Protein AF-0000000086109669 (afdb_homodimer)

Organism: NCBI:txid247094

Radius of gyration: 22.68 Å; Cα contacts (8 Å, |Δi|>4): 292; chains: 2; bounding box: 37×59×64 Å

Solvent-accessible surface area (backbone atoms only — not comparable to full-atom values): 15967 Å² total; per-residue (Å²): 130,57,56,62,60,30,28,51,76,70,69,55,61,56,54,53,66,75,80,36,66,60,51,45,51,46,35,52,47,33,56,70,72,53,29,57,41,52,57,43,41,52,53,48,25,15,51,42,22,72,52,27,75,89,48,81,53,76,71,49,50,65,42,43,64,52,50,53,46,51,54,55,51,41,51,74,42,35,49,70,68,57,42,48,52,52,52,52,44,51,53,52,48,51,51,52,50,73,72,37,67,76,71,45,74,86,33,80,60,49,62,60,32,48,52,50,38,50,51,51,51,52,52,49,52,51,52,53,50,55,55,52,54,67,60,47,66,73,29,68,60,61,68,74,107,132,57,55,63,58,32,27,51,76,70,69,55,60,57,55,51,66,75,80,37,66,60,50,45,52,48,37,53,47,35,56,71,73,55,29,57,41,53,56,43,42,51,53,46,26,15,53,42,22,71,51,27,74,87,49,80,54,77,73,48,52,64,44,42,66,52,50,51,46,51,53,54,52,40,52,75,42,35,48,70,68,56,44,48,51,52,50,52,42,52,53,52,47,52,52,50,51,73,72,37,69,76,70,46,73,86,34,81,61,50,61,59,30,48,52,52,38,50,52,52,49,52,53,50,52,52,52,54,51,56,55,53,54,68,60,48,64,73,31,66,60,61,69,73,109

Structure (mmCIF, N/CA/C/O backbone):
data_AF-0000000086109669-model_v1
#
loop_
_entity.id
_entity.type
_entity.pdbx_description
1 polymer 'Core-binding (CB) domain-containing protein'
#
loop_
_atom_site.group_PDB
_atom_site.id
_atom_site.type_symbol
_atom_site.label_atom_id
_atom_site.label_alt_id
_atom_site.label_comp_id
_atom_site.label_asym_id
_atom_site.label_entity_id
_atom_site.label_seq_id
_atom_site.pdbx_PDB_ins_code
_atom_site.Cartn_x
_atom_site.Cartn_y
_atom_site.Cartn_z
_atom_site.occupancy
_atom_site.B_iso_or_equiv
_atom_site.auth_seq_id
_atom_site.auth_comp_id
_atom_site.auth_asym_id
_atom_site.auth_atom_id
_atom_site.pdbx_PDB_model_num
ATOM 1 N N . VAL A 1 1 ? 15.633 -13.688 11.141 1 51.19 1 VAL A N 1
ATOM 2 C CA . VAL A 1 1 ? 16.141 -13.727 9.773 1 51.19 1 VAL A CA 1
ATOM 3 C C . VAL A 1 1 ? 15.203 -12.945 8.859 1 51.19 1 VAL A C 1
ATOM 5 O O . VAL A 1 1 ? 13.984 -12.969 9.031 1 51.19 1 VAL A O 1
ATOM 8 N N . SER A 1 2 ? 15.703 -12 8.062 1 76.75 2 SER A N 1
ATOM 9 C CA . SER A 1 2 ? 14.891 -11.18 7.172 1 76.75 2 SER A CA 1
ATOM 10 C C . SER A 1 2 ? 14.203 -12.023 6.109 1 76.75 2 SER A C 1
ATOM 12 O O . SER A 1 2 ? 14.688 -13.094 5.746 1 76.75 2 SER A O 1
ATOM 14 N N . ALA A 1 3 ? 12.984 -11.781 5.875 1 78.56 3 ALA A N 1
ATOM 15 C CA . ALA A 1 3 ? 12.227 -12.445 4.816 1 78.56 3 ALA A CA 1
ATOM 16 C C . ALA A 1 3 ? 13.078 -12.617 3.562 1 78.56 3 ALA A C 1
ATOM 18 O O . ALA A 1 3 ? 13.07 -13.68 2.934 1 78.56 3 ALA A O 1
ATOM 19 N N . ARG A 1 4 ? 13.961 -11.695 3.291 1 83.12 4 ARG A N 1
ATOM 20 C CA . ARG A 1 4 ? 14.805 -11.711 2.105 1 83.12 4 ARG A CA 1
ATOM 21 C C . ARG A 1 4 ? 15.844 -12.836 2.189 1 83.12 4 ARG A C 1
ATOM 23 O O . ARG A 1 4 ? 16.031 -13.586 1.229 1 83.12 4 ARG A O 1
ATOM 30 N N . ARG A 1 5 ? 16.453 -12.906 3.268 1 83.12 5 ARG A N 1
ATOM 31 C CA . ARG A 1 5 ? 17.469 -13.938 3.447 1 83.12 5 ARG A CA 1
ATOM 32 C C . ARG A 1 5 ? 16.859 -15.328 3.312 1 83.12 5 ARG A C 1
ATOM 34 O O . ARG A 1 5 ? 17.453 -16.219 2.684 1 83.12 5 ARG A O 1
ATOM 41 N N . GLY A 1 6 ? 15.711 -15.562 3.934 1 85.94 6 GLY A N 1
ATOM 42 C CA . GLY A 1 6 ? 15.008 -16.828 3.818 1 85.94 6 GLY A CA 1
ATOM 43 C C . GLY A 1 6 ? 14.625 -17.172 2.391 1 85.94 6 GLY A C 1
ATOM 44 O O . GLY A 1 6 ? 14.766 -18.312 1.96 1 85.94 6 GLY A O 1
ATOM 45 N N . MET A 1 7 ? 14.281 -16.156 1.646 1 91.81 7 MET A N 1
ATOM 46 C CA . MET A 1 7 ? 13.859 -16.375 0.267 1 91.81 7 MET A CA 1
ATOM 47 C C . MET A 1 7 ? 15.055 -16.703 -0.624 1 91.81 7 MET A C 1
ATOM 49 O O . MET A 1 7 ? 14.969 -17.578 -1.495 1 91.81 7 MET A O 1
ATOM 53 N N . ILE A 1 8 ? 16.125 -16.062 -0.405 1 90.88 8 ILE A N 1
ATOM 54 C CA . ILE A 1 8 ? 17.328 -16.328 -1.181 1 90.88 8 ILE A CA 1
ATOM 55 C C . ILE A 1 8 ? 17.797 -17.75 -0.944 1 90.88 8 ILE A C 1
ATOM 57 O O . ILE A 1 8 ? 18.094 -18.484 -1.895 1 90.88 8 ILE A O 1
ATOM 61 N N . ALA A 1 9 ? 17.797 -18.188 0.258 1 88.88 9 ALA A N 1
ATOM 62 C CA . ALA A 1 9 ? 18.234 -19.531 0.623 1 88.88 9 ALA A CA 1
ATOM 63 C C . ALA A 1 9 ? 17.344 -20.594 -0.03 1 88.88 9 ALA A C 1
ATOM 65 O O . ALA A 1 9 ? 17.828 -21.672 -0.393 1 88.88 9 ALA A O 1
ATOM 66 N N . ALA A 1 10 ? 16.125 -20.281 -0.269 1 91.62 10 ALA A N 1
ATOM 67 C CA . ALA A 1 10 ? 15.148 -21.234 -0.786 1 91.62 10 ALA A CA 1
ATOM 68 C C . ALA A 1 10 ? 15.055 -21.156 -2.307 1 91.62 10 ALA A C 1
ATOM 70 O O . ALA A 1 10 ? 14.32 -21.938 -2.932 1 91.62 10 ALA A O 1
ATOM 71 N N . GLY A 1 11 ? 15.758 -20.172 -2.975 1 91.94 11 GLY A N 1
ATOM 72 C CA . GLY A 1 11 ? 15.703 -20.031 -4.422 1 91.94 11 GLY A CA 1
ATOM 73 C C . GLY A 1 11 ? 14.438 -19.344 -4.898 1 91.94 11 GLY A C 1
ATOM 74 O O . GLY A 1 11 ? 14.008 -19.547 -6.035 1 91.94 11 GLY A O 1
ATOM 75 N N . LEU A 1 12 ? 13.82 -18.547 -3.959 1 94.38 12 LEU A N 1
ATOM 76 C CA . LEU A 1 12 ? 12.539 -17.906 -4.25 1 94.38 12 LEU A CA 1
ATOM 77 C C . LEU A 1 12 ? 12.719 -16.438 -4.586 1 94.38 12 LEU A C 1
ATOM 79 O O . LEU A 1 12 ? 11.742 -15.727 -4.82 1 94.38 12 LEU A O 1
ATOM 83 N N . TYR A 1 13 ? 13.969 -16.016 -4.688 1 93.38 13 TYR A N 1
ATOM 84 C CA . TYR A 1 13 ? 14.203 -14.578 -4.781 1 93.38 13 TYR A CA 1
ATOM 85 C C . TYR A 1 13 ? 14.398 -14.148 -6.234 1 93.38 13 TYR A C 1
ATOM 87 O O . TYR A 1 13 ? 14.297 -12.969 -6.559 1 93.38 13 TYR A O 1
ATOM 95 N N . GLU A 1 14 ? 14.68 -15.109 -7.141 1 94.75 14 GLU A N 1
ATOM 96 C CA . GLU A 1 14 ? 14.812 -14.766 -8.555 1 94.75 14 GLU A CA 1
ATOM 97 C C . GLU A 1 14 ? 13.484 -14.273 -9.125 1 94.75 14 GLU A C 1
ATOM 99 O O . GLU A 1 14 ? 12.414 -14.68 -8.672 1 94.75 14 GLU A O 1
ATOM 104 N N . LYS A 1 15 ? 13.648 -13.359 -10.062 1 95.75 15 LYS A N 1
ATOM 105 C CA . LYS A 1 15 ? 12.43 -12.773 -10.602 1 95.75 15 LYS A CA 1
ATOM 106 C C . LYS A 1 15 ? 12.57 -12.492 -12.094 1 95.75 15 LYS A C 1
ATOM 108 O O . LYS A 1 15 ? 13.688 -12.398 -12.617 1 95.75 15 LYS A O 1
ATOM 113 N N . HIS A 1 16 ? 11.469 -12.406 -12.82 1 96.69 16 HIS A N 1
ATOM 114 C CA . HIS A 1 16 ? 11.461 -11.93 -14.203 1 96.69 16 HIS A CA 1
ATOM 115 C C . HIS A 1 16 ? 11.781 -10.438 -14.273 1 96.69 16 HIS A C 1
ATOM 117 O O . HIS A 1 16 ? 11.648 -9.727 -13.273 1 96.69 16 HIS A O 1
ATOM 123 N N . SER A 1 17 ? 12.18 -10.062 -15.445 1 95 17 SER A N 1
ATOM 124 C CA . SER A 1 17 ? 12.438 -8.641 -15.688 1 95 17 SER A CA 1
ATOM 125 C C . SER A 1 17 ? 11.156 -7.824 -15.602 1 95 17 SER A C 1
ATOM 127 O O . SER A 1 17 ? 10.102 -8.25 -16.094 1 95 17 SER A O 1
ATOM 129 N N . MET A 1 18 ? 11.281 -6.637 -15 1 92 18 MET A N 1
ATOM 130 C CA . MET A 1 18 ? 10.133 -5.742 -14.883 1 92 18 MET A CA 1
ATOM 131 C C . MET A 1 18 ? 9.75 -5.164 -16.234 1 92 18 MET A C 1
ATOM 133 O O . MET A 1 18 ? 8.711 -4.516 -16.375 1 92 18 MET A O 1
ATOM 137 N N . LYS A 1 19 ? 10.492 -5.535 -17.281 1 92 19 LYS A N 1
ATOM 138 C CA . LYS A 1 19 ? 10.219 -5.039 -18.625 1 92 19 LYS A CA 1
ATOM 139 C C . LYS A 1 19 ? 9.219 -5.93 -19.344 1 92 19 LYS A C 1
ATOM 141 O O . LYS A 1 19 ? 8.75 -5.59 -20.438 1 92 19 LYS A O 1
ATOM 146 N N . GLU A 1 20 ? 8.906 -7 -18.688 1 94.12 20 GLU A N 1
ATOM 147 C CA . GLU A 1 20 ? 7.918 -7.895 -19.281 1 94.12 20 GLU A CA 1
ATOM 148 C C . GLU A 1 20 ? 6.551 -7.227 -19.375 1 94.12 20 GLU A C 1
ATOM 150 O O . GLU A 1 20 ? 6.117 -6.543 -18.453 1 94.12 20 GLU A O 1
ATOM 155 N N . GLU A 1 21 ? 5.832 -7.441 -20.438 1 92.25 21 GLU A N 1
ATOM 156 C CA . GLU A 1 21 ? 4.578 -6.758 -20.75 1 92.25 21 GLU A CA 1
ATOM 157 C C . GLU A 1 21 ? 3.523 -7.023 -19.672 1 92.25 21 GLU A C 1
ATOM 159 O O . GLU A 1 21 ? 2.795 -6.113 -19.266 1 92.25 21 GLU A O 1
ATOM 164 N N . VAL A 1 22 ? 3.457 -8.25 -19.266 1 94 22 VAL A N 1
ATOM 165 C CA . VAL A 1 22 ? 2.436 -8.617 -18.297 1 94 22 VAL A CA 1
ATOM 166 C C . VAL A 1 22 ? 2.686 -7.887 -16.984 1 94 22 VAL A C 1
ATOM 168 O O . VAL A 1 22 ? 1.743 -7.441 -16.312 1 94 22 VAL A O 1
ATOM 171 N N . LEU A 1 23 ? 3.951 -7.691 -16.594 1 94.62 23 LEU A N 1
ATOM 172 C CA . LEU A 1 23 ? 4.293 -7.008 -15.352 1 94.62 23 LEU A CA 1
ATOM 173 C C . LEU A 1 23 ? 4.074 -5.504 -15.484 1 94.62 23 LEU A C 1
ATOM 175 O O . LEU A 1 23 ? 3.588 -4.859 -14.555 1 94.62 23 LEU A O 1
ATOM 179 N N . LYS A 1 24 ? 4.348 -4.934 -16.625 1 90.56 24 LYS A N 1
ATOM 180 C CA . LYS A 1 24 ? 4.051 -3.527 -16.891 1 90.56 24 LYS A CA 1
ATOM 181 C C . LYS A 1 24 ? 2.555 -3.252 -16.781 1 90.56 24 LYS A C 1
ATOM 183 O O . LYS A 1 24 ? 2.145 -2.252 -16.188 1 90.56 24 LYS A O 1
ATOM 188 N N . GLY A 1 25 ? 1.791 -4.117 -17.422 1 89.31 25 GLY A N 1
ATOM 189 C CA . GLY A 1 25 ? 0.346 -3.988 -17.344 1 89.31 25 GLY A CA 1
ATOM 190 C C . GLY A 1 25 ? -0.174 -4.086 -15.914 1 89.31 25 GLY A C 1
ATOM 191 O O . GLY A 1 25 ? -1.058 -3.324 -15.516 1 89.31 25 GLY A O 1
ATOM 192 N N . TYR A 1 26 ? 0.437 -5.008 -15.188 1 92.06 26 TYR A N 1
ATOM 193 C CA . TYR A 1 26 ? 0.022 -5.184 -13.797 1 92.06 26 TYR A CA 1
ATOM 194 C C . TYR A 1 26 ? 0.346 -3.949 -12.969 1 92.06 26 TYR A C 1
ATOM 196 O O . TYR A 1 26 ? -0.469 -3.508 -12.156 1 92.06 26 TYR A O 1
ATOM 204 N N . VAL A 1 27 ? 1.502 -3.363 -13.125 1 86.62 27 VAL A N 1
ATOM 205 C CA . VAL A 1 27 ? 1.879 -2.145 -12.422 1 86.62 27 VAL A CA 1
ATOM 206 C C . VAL A 1 27 ? 0.863 -1.042 -12.711 1 86.62 27 VAL A C 1
ATOM 208 O O . VAL A 1 27 ? 0.385 -0.372 -11.789 1 86.62 27 VAL A O 1
ATOM 211 N N . SER A 1 28 ? 0.493 -0.888 -13.969 1 80.81 28 SER A N 1
ATOM 212 C CA . SER A 1 28 ? -0.493 0.115 -14.359 1 80.81 28 SER A CA 1
ATOM 213 C C . SER A 1 28 ? -1.842 -0.152 -13.695 1 80.81 28 SER A C 1
ATOM 215 O O . SER A 1 28 ? -2.51 0.777 -13.234 1 80.81 28 SER A O 1
ATOM 217 N N . TYR A 1 29 ? -2.213 -1.41 -13.695 1 83.81 29 TYR A N 1
ATOM 218 C CA . TYR A 1 29 ? -3.459 -1.827 -13.062 1 83.81 29 TYR A CA 1
ATOM 219 C C . TYR A 1 29 ? -3.467 -1.467 -11.586 1 83.81 29 TYR A C 1
ATOM 221 O O . TYR A 1 29 ? -4.457 -0.943 -11.07 1 83.81 29 TYR A O 1
ATOM 229 N N . LEU A 1 30 ? -2.336 -1.771 -10.898 1 82.31 30 LEU A N 1
ATOM 230 C CA . LEU A 1 30 ? -2.229 -1.466 -9.477 1 82.31 30 LEU A CA 1
ATOM 231 C C . LEU A 1 30 ? -2.338 0.036 -9.234 1 82.31 30 LEU A C 1
ATOM 233 O O . LEU A 1 30 ? -3.008 0.469 -8.297 1 82.31 30 LEU A O 1
ATOM 237 N N . GLN A 1 31 ? -1.722 0.703 -10.102 1 74.44 31 GLN A N 1
ATOM 238 C CA . GLN A 1 31 ? -1.7 2.154 -9.953 1 74.44 31 GLN A CA 1
ATOM 239 C C . GLN A 1 31 ? -3.092 2.748 -10.148 1 74.44 31 GLN A C 1
ATOM 241 O O . GLN A 1 31 ? -3.445 3.738 -9.5 1 74.44 31 GLN A O 1
ATOM 246 N N . THR A 1 32 ? -3.816 2.086 -11 1 68.94 32 THR A N 1
ATOM 247 C CA . THR A 1 32 ? -5.145 2.596 -11.336 1 68.94 32 THR A CA 1
ATOM 248 C C . THR A 1 32 ? -6.164 2.166 -10.289 1 68.94 32 THR A C 1
ATOM 250 O O . THR A 1 32 ? -7.062 2.936 -9.938 1 68.94 32 THR A O 1
ATOM 253 N N . ASN A 1 33 ? -6.039 0.956 -9.844 1 65.31 33 ASN A N 1
ATOM 254 C CA . ASN A 1 33 ? -7.129 0.375 -9.07 1 65.31 33 ASN A CA 1
ATOM 255 C C . ASN A 1 33 ? -6.785 0.305 -7.582 1 65.31 33 ASN A C 1
ATOM 257 O O . ASN A 1 33 ? -7.672 0.153 -6.742 1 65.31 33 ASN A O 1
ATOM 261 N N . TYR A 1 34 ? -5.633 0.207 -7.242 1 60.25 34 TYR A N 1
ATOM 262 C CA . TYR A 1 34 ? -5.238 0.02 -5.852 1 60.25 34 TYR A CA 1
ATOM 263 C C . TYR A 1 34 ? -4.348 1.161 -5.379 1 60.25 34 TYR A C 1
ATOM 265 O O . TYR A 1 34 ? -3.615 1.02 -4.395 1 60.25 34 TYR A O 1
ATOM 273 N N . SER A 1 35 ? -4.391 2.002 -5.984 1 59.5 35 SER A N 1
ATOM 274 C CA . SER A 1 35 ? -3.449 3.062 -5.641 1 59.5 35 SER A CA 1
ATOM 275 C C . SER A 1 35 ? -3.561 3.443 -4.168 1 59.5 35 SER A C 1
ATOM 277 O O . SER A 1 35 ? -4.531 4.082 -3.76 1 59.5 35 SER A O 1
ATOM 279 N N . GLU A 1 36 ? -2.883 2.725 -3.461 1 62.25 36 GLU A N 1
ATOM 280 C CA . GLU A 1 36 ? -2.689 3.168 -2.084 1 62.25 36 GLU A CA 1
ATOM 281 C C . GLU A 1 36 ? -2.229 4.621 -2.031 1 62.25 36 GLU A C 1
ATOM 283 O O . GLU A 1 36 ? -2.518 5.336 -1.069 1 62.25 36 GLU A O 1
ATOM 288 N N . SER A 1 37 ? -1.754 4.828 -3.178 1 67.19 37 SER A N 1
ATOM 289 C CA . SER A 1 37 ? -1.297 6.211 -3.246 1 67.19 37 SER A CA 1
ATOM 290 C C . SER A 1 37 ? -2.473 7.184 -3.256 1 67.19 37 SER A C 1
ATOM 292 O O . SER A 1 37 ? -2.398 8.266 -2.666 1 67.19 37 SER A O 1
ATOM 294 N N . LYS A 1 38 ? -3.49 6.656 -3.885 1 72.19 38 LYS A N 1
ATOM 295 C CA . LYS A 1 38 ? -4.652 7.539 -3.924 1 72.19 38 LYS A CA 1
ATOM 296 C C . LYS A 1 38 ? -5.301 7.656 -2.547 1 72.19 38 LYS A C 1
ATOM 298 O O . LYS A 1 38 ? -5.645 8.758 -2.111 1 72.19 38 LYS A O 1
ATOM 303 N N . HIS A 1 39 ? -5.469 6.539 -1.93 1 78.62 39 HIS A N 1
ATOM 304 C CA . HIS A 1 39 ? -6.039 6.578 -0.587 1 78.62 39 HIS A CA 1
ATOM 305 C C . HIS A 1 39 ? -5.168 7.41 0.354 1 78.62 39 HIS A C 1
ATOM 307 O O . HIS A 1 39 ? -5.688 8.195 1.154 1 78.62 39 HIS A O 1
ATOM 313 N N . GLU A 1 40 ? -3.934 7.266 0.207 1 84.88 40 GLU A N 1
ATOM 314 C CA . GLU A 1 40 ? -3.01 8.023 1.042 1 84.88 40 GLU A CA 1
ATOM 315 C C . GLU A 1 40 ? -3.09 9.516 0.736 1 84.88 40 GLU A C 1
ATOM 317 O O . GLU A 1 40 ? -3.02 10.352 1.645 1 84.88 40 GLU A O 1
ATOM 322 N N . ALA A 1 41 ? -3.25 9.766 -0.518 1 88.88 41 ALA A N 1
ATOM 323 C CA . AL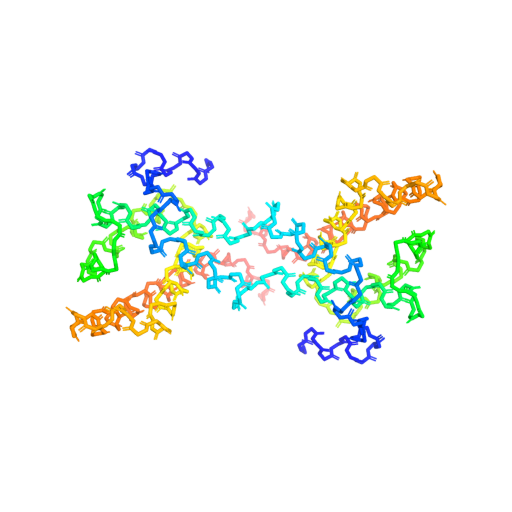A A 1 41 ? -3.381 11.164 -0.9 1 88.88 41 ALA A CA 1
ATOM 324 C C . ALA A 1 41 ? -4.688 11.758 -0.383 1 88.88 41 ALA A C 1
ATOM 326 O O . ALA A 1 41 ? -4.742 12.93 -0.005 1 88.88 41 ALA A O 1
ATOM 327 N N . GLU A 1 42 ? -5.754 10.992 -0.402 1 90.88 42 GLU A N 1
ATOM 328 C CA . GLU A 1 42 ? -7.027 11.453 0.148 1 90.88 42 GLU A CA 1
ATOM 329 C C . GLU A 1 42 ? -6.918 11.711 1.648 1 90.88 42 GLU A C 1
ATOM 331 O O . GLU A 1 42 ? -7.48 12.68 2.16 1 90.88 42 GLU A O 1
ATOM 336 N N . ASN A 1 43 ? -6.238 10.875 2.346 1 93.19 43 ASN A N 1
ATOM 337 C CA . ASN A 1 43 ? -5.992 11.094 3.768 1 93.19 43 ASN A CA 1
ATOM 338 C C . ASN A 1 43 ? -5.207 12.375 4.008 1 93.19 43 ASN A C 1
ATOM 340 O O . ASN A 1 43 ? -5.508 13.133 4.938 1 93.19 43 ASN A O 1
ATOM 344 N N . LEU A 1 44 ? -4.199 12.586 3.104 1 95.75 44 LEU A N 1
ATOM 345 C CA . LEU A 1 44 ? -3.436 13.82 3.223 1 95.75 44 LEU A CA 1
ATOM 346 C C . LEU A 1 44 ? -4.328 15.039 2.975 1 95.75 44 LEU A C 1
ATOM 348 O O . LEU A 1 44 ? -4.188 16.062 3.648 1 95.75 44 LEU A O 1
ATOM 352 N N . ALA A 1 45 ? -5.211 14.867 1.99 1 96.25 45 ALA A N 1
ATOM 353 C CA . ALA A 1 45 ? -6.141 15.953 1.683 1 96.25 45 ALA A CA 1
ATOM 354 C C . ALA A 1 45 ? -7.016 16.281 2.889 1 96.25 45 ALA A C 1
ATOM 356 O O . ALA A 1 45 ? -7.32 17.453 3.137 1 96.25 45 ALA A O 1
ATOM 357 N N . ARG A 1 46 ? -7.441 15.336 3.686 1 96.56 46 ARG A N 1
ATOM 358 C CA . ARG A 1 46 ? -8.234 15.531 4.895 1 96.56 46 ARG A CA 1
ATOM 359 C C . ARG A 1 46 ? -7.41 16.219 5.98 1 96.56 46 ARG A C 1
ATOM 361 O O . ARG A 1 46 ? -7.895 17.125 6.652 1 96.56 46 ARG A O 1
ATOM 368 N N . PHE A 1 47 ? -6.195 15.805 6.133 1 97.69 47 PHE A N 1
ATOM 369 C CA . PHE A 1 47 ? -5.281 16.406 7.102 1 97.69 47 PHE A CA 1
ATOM 370 C C . PHE A 1 47 ? -5.047 17.875 6.789 1 97.69 47 PHE A C 1
ATOM 372 O O . PHE A 1 47 ? -5.191 18.734 7.664 1 97.69 47 PHE A O 1
ATOM 379 N N . LEU A 1 48 ? -4.734 18.141 5.5 1 98.06 48 LEU A N 1
ATOM 380 C CA . LEU A 1 48 ? -4.457 19.516 5.113 1 98.06 48 LEU A CA 1
ATOM 381 C C . LEU A 1 48 ? -5.707 20.375 5.242 1 98.06 48 LEU A C 1
ATOM 383 O O . LEU A 1 48 ? -5.617 21.562 5.59 1 98.06 48 LEU A O 1
ATOM 387 N N . TYR A 1 49 ? -6.863 19.828 4.98 1 97.94 49 TYR A N 1
ATOM 388 C CA . TYR A 1 49 ? -8.125 20.531 5.129 1 97.94 49 TYR A CA 1
ATOM 389 C C . TYR A 1 49 ? -8.367 20.922 6.586 1 97.94 49 TYR A C 1
ATOM 391 O O . TYR A 1 49 ? -8.812 22.031 6.871 1 97.94 49 TYR A O 1
ATOM 399 N N . PHE A 1 50 ? -8.086 20.031 7.488 1 97.62 50 PHE A N 1
ATOM 400 C CA . PHE A 1 50 ? -8.227 20.312 8.914 1 97.62 50 PHE A CA 1
ATOM 401 C C . PHE A 1 50 ? -7.297 21.438 9.344 1 97.62 50 PHE A C 1
ATOM 403 O O . PHE A 1 50 ? -7.691 22.328 10.109 1 97.62 50 PHE A O 1
ATOM 410 N N . VAL A 1 51 ? -6.055 21.391 8.836 1 97.12 51 VAL A N 1
ATOM 411 C CA . VAL A 1 51 ? -5.066 22.391 9.227 1 97.12 51 VAL A CA 1
ATOM 412 C C . VAL A 1 51 ? -5.453 23.75 8.648 1 97.12 51 VAL A C 1
ATOM 414 O O . VAL A 1 51 ? -5.348 24.781 9.336 1 97.12 51 VAL A O 1
ATOM 417 N N . ASP A 1 52 ? -5.82 23.734 7.41 1 96.75 52 ASP A N 1
ATOM 418 C CA . ASP A 1 52 ? -6.297 24.953 6.758 1 96.75 52 ASP A CA 1
ATOM 419 C C . ASP A 1 52 ? -7.355 24.625 5.703 1 96.75 52 ASP A C 1
ATOM 421 O O . ASP A 1 52 ? -7.027 24.172 4.605 1 96.75 52 ASP A O 1
ATOM 425 N N . LYS A 1 53 ? -8.617 24.938 5.996 1 95.5 53 LYS A N 1
ATOM 426 C CA . LYS A 1 53 ? -9.727 24.562 5.125 1 95.5 53 LYS A CA 1
ATOM 427 C C . LYS A 1 53 ? -9.75 25.438 3.871 1 95.5 53 LYS A C 1
ATOM 429 O O . LYS A 1 53 ? -10.273 25.016 2.832 1 95.5 53 LYS A O 1
ATOM 434 N N . ASP A 1 54 ? -9.125 26.562 3.92 1 95.06 54 ASP A N 1
ATOM 435 C CA . ASP A 1 54 ? -9.242 27.531 2.84 1 95.06 54 ASP A CA 1
ATOM 436 C C . ASP A 1 54 ? -8.109 27.375 1.828 1 95.06 54 ASP A C 1
ATOM 438 O O . ASP A 1 54 ? -8.273 27.719 0.652 1 95.06 54 ASP A O 1
ATOM 442 N N . GLU A 1 55 ? -6.957 26.859 2.279 1 92.56 55 GLU A N 1
ATOM 443 C CA . GLU A 1 55 ? -5.801 26.781 1.392 1 92.56 55 GLU A CA 1
ATOM 444 C C . GLU A 1 55 ? -5.141 25.406 1.478 1 92.56 55 GLU A C 1
ATOM 446 O O . GLU A 1 55 ? -4.738 24.969 2.559 1 92.56 55 GLU A O 1
ATOM 451 N N . CYS A 1 56 ? -5.027 24.828 0.334 1 94.62 56 CYS A N 1
ATOM 452 C CA . CYS A 1 56 ? -4.289 23.578 0.23 1 94.62 56 CYS A CA 1
ATOM 453 C C . CYS A 1 56 ? -2.855 23.828 -0.229 1 94.62 56 CYS A C 1
ATOM 455 O O . CYS A 1 56 ? -2.514 23.547 -1.382 1 94.62 56 CYS A O 1
ATOM 457 N N . ARG A 1 57 ? -2.059 24.328 0.656 1 93.31 57 ARG A N 1
ATOM 458 C CA . ARG A 1 57 ? -0.663 24.656 0.386 1 93.31 57 ARG A CA 1
ATOM 459 C C . ARG A 1 57 ? 0.24 24.203 1.529 1 93.31 57 ARG A C 1
ATOM 461 O O . ARG A 1 57 ? -0.232 23.969 2.643 1 93.31 57 ARG A O 1
ATOM 468 N N . VAL A 1 58 ? 1.466 24.094 1.22 1 95.12 58 VAL A N 1
ATOM 469 C CA . VAL A 1 58 ? 2.418 23.562 2.189 1 95.12 58 VAL A CA 1
ATOM 470 C C . VAL A 1 58 ? 2.621 24.562 3.322 1 95.12 58 VAL A C 1
ATOM 472 O O . VAL A 1 58 ? 3.002 24.188 4.434 1 95.12 58 VAL A O 1
ATOM 475 N N . GLY A 1 59 ? 2.283 25.797 3.061 1 93.56 59 GLY A N 1
ATOM 476 C CA . GLY A 1 59 ? 2.457 26.828 4.062 1 93.56 59 GLY A CA 1
ATOM 477 C C . GLY A 1 59 ? 1.623 26.609 5.309 1 93.56 59 GLY A C 1
ATOM 478 O O . GLY A 1 59 ? 1.948 27.109 6.383 1 93.56 59 GLY A O 1
ATOM 479 N N . CYS A 1 60 ? 0.526 25.859 5.215 1 94.38 60 CYS A N 1
ATOM 480 C CA . CYS A 1 60 ? -0.333 25.594 6.363 1 94.38 60 CYS A CA 1
ATOM 481 C C . CYS A 1 60 ? 0.408 24.781 7.422 1 94.38 60 CYS A C 1
ATOM 483 O O . CYS A 1 60 ? 0.029 24.797 8.594 1 94.38 60 CYS A O 1
ATOM 485 N N . LEU A 1 61 ? 1.539 24.172 7.113 1 95.69 61 LEU A N 1
ATOM 486 C CA . LEU A 1 61 ? 2.277 23.312 8.031 1 95.69 61 LEU A CA 1
ATOM 487 C C . LEU A 1 61 ? 3.115 24.141 9 1 95.69 61 LEU A C 1
ATOM 489 O O . LEU A 1 61 ? 3.695 23.594 9.945 1 95.69 61 LEU A O 1
ATOM 493 N N . HIS A 1 62 ? 3.102 25.422 8.797 1 96.19 62 HIS A N 1
ATOM 494 C CA . HIS A 1 62 ? 3.646 26.297 9.82 1 96.19 62 HIS A CA 1
ATOM 495 C C . HIS A 1 62 ? 2.865 26.188 11.125 1 96.19 62 HIS A C 1
ATOM 497 O O . HIS A 1 62 ? 3.408 26.438 12.203 1 96.19 62 HIS A O 1
ATOM 503 N N . ASN A 1 63 ? 1.646 25.859 10.969 1 95.5 63 ASN A N 1
ATOM 504 C CA . ASN A 1 63 ? 0.798 25.703 12.148 1 95.5 63 ASN A CA 1
ATOM 505 C C . ASN A 1 63 ? 0.927 24.297 12.742 1 95.5 63 ASN A C 1
ATOM 507 O O . ASN A 1 63 ? -0.011 23.5 12.672 1 95.5 63 ASN A O 1
ATOM 511 N N . THR A 1 64 ? 2 24.078 13.438 1 94.5 64 THR A N 1
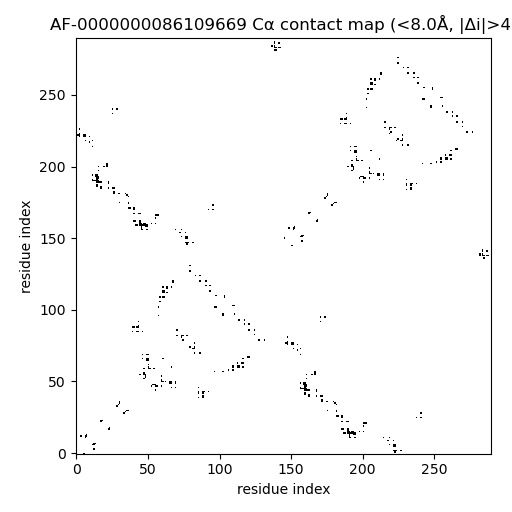ATOM 512 C CA . THR A 1 64 ? 2.33 22.766 13.961 1 94.5 64 THR A CA 1
ATOM 513 C C . THR A 1 64 ? 1.337 22.344 15.047 1 94.5 64 THR A C 1
ATOM 515 O O . THR A 1 64 ? 1.022 21.156 15.18 1 94.5 64 THR A O 1
ATOM 518 N N . GLU A 1 65 ? 0.818 23.297 15.75 1 94.44 65 GLU A N 1
ATOM 519 C CA . GLU A 1 65 ? -0.13 22.984 16.812 1 94.44 65 GLU A CA 1
ATOM 520 C C . GLU A 1 65 ? -1.431 22.422 16.25 1 94.44 65 GLU A C 1
ATOM 522 O O . GLU A 1 65 ? -1.961 21.438 16.75 1 94.44 65 GLU A O 1
ATOM 527 N N . ARG A 1 66 ? -1.894 23.094 15.227 1 95.19 66 ARG A N 1
ATOM 528 C CA . ARG A 1 66 ? -3.111 22.609 14.586 1 95.19 66 ARG A CA 1
ATOM 529 C C . ARG A 1 66 ? -2.891 21.234 13.953 1 95.19 66 ARG A C 1
ATOM 531 O O . ARG A 1 66 ? -3.787 20.391 13.969 1 95.19 66 ARG A O 1
ATOM 538 N N . ALA A 1 67 ? -1.741 21.062 13.406 1 95.44 67 ALA A N 1
ATOM 539 C CA . ALA A 1 67 ? -1.389 19.766 12.836 1 95.44 67 ALA A CA 1
ATOM 540 C C . ALA A 1 67 ? -1.449 18.672 13.898 1 95.44 67 ALA A C 1
ATOM 542 O O . ALA A 1 67 ? -2.029 17.609 13.672 1 95.44 67 ALA A O 1
ATOM 543 N N . VAL A 1 68 ? -0.917 18.938 15.07 1 94.5 68 VAL A N 1
ATOM 544 C CA . VAL A 1 68 ? -0.899 17.953 16.156 1 94.5 68 VAL A CA 1
ATOM 545 C C . VAL A 1 68 ? -2.316 17.734 16.688 1 94.5 68 VAL A C 1
ATOM 547 O O . VAL A 1 68 ? -2.686 16.625 17.047 1 94.5 68 VAL A O 1
ATOM 550 N N . GLU A 1 69 ? -3.09 18.766 16.672 1 95.94 69 GLU A N 1
ATOM 551 C CA . GLU A 1 69 ? -4.48 18.672 17.109 1 95.94 69 GLU A CA 1
ATOM 552 C C . GLU A 1 69 ? -5.25 17.656 16.266 1 95.94 69 GLU A C 1
ATOM 554 O O . GLU A 1 69 ? -6.117 16.953 16.766 1 95.94 69 GLU A O 1
ATOM 559 N N . PHE A 1 70 ? -5.016 17.641 15.008 1 97 70 PHE A N 1
ATOM 560 C CA . PHE A 1 70 ? -5.656 16.672 14.125 1 97 70 PHE A CA 1
ATOM 561 C C . PHE A 1 70 ? -5.48 15.258 14.656 1 97 70 PHE A C 1
ATOM 563 O O . PHE A 1 70 ? -6.438 14.484 14.703 1 97 70 PHE A O 1
ATOM 570 N N . PHE A 1 71 ? -4.285 14.922 15.055 1 95.56 71 PHE A N 1
ATOM 571 C CA . PHE A 1 71 ? -3.986 13.562 15.484 1 95.56 71 PHE A CA 1
ATOM 572 C C . PHE A 1 71 ? -4.602 13.273 16.844 1 95.56 71 PHE A C 1
ATOM 574 O O . PHE A 1 71 ? -5.027 12.148 17.125 1 95.56 71 PHE A O 1
ATOM 581 N N . ASN A 1 72 ? -4.676 14.289 17.656 1 93.88 72 ASN A N 1
ATOM 582 C CA . ASN A 1 72 ? -5.391 14.117 18.906 1 93.88 72 ASN A CA 1
ATOM 583 C C . ASN A 1 72 ? -6.863 13.789 18.688 1 93.88 72 ASN A C 1
ATOM 585 O O . ASN A 1 72 ? -7.41 12.883 19.312 1 93.88 72 ASN A O 1
ATOM 589 N N . GLU A 1 73 ? -7.43 14.539 17.75 1 94.88 73 GLU A N 1
ATOM 590 C CA . GLU A 1 73 ? -8.828 14.289 17.406 1 94.88 73 GLU A CA 1
ATOM 591 C C . GLU A 1 73 ? -9 12.906 16.781 1 94.88 73 GLU A C 1
ATOM 593 O O . GLU A 1 73 ? -9.953 12.188 17.109 1 94.88 73 GLU A O 1
ATOM 598 N N . LEU A 1 74 ? -8.148 12.562 15.891 1 93.94 74 LEU A N 1
ATOM 599 C CA . LEU A 1 74 ? -8.203 11.266 15.227 1 93.94 74 LEU A CA 1
ATOM 600 C C . LEU A 1 74 ? -8.117 10.133 16.25 1 93.94 74 LEU A C 1
ATOM 602 O O . LEU A 1 74 ? -8.852 9.148 16.156 1 93.94 74 LEU A O 1
ATOM 606 N N . SER A 1 75 ? -7.223 10.266 17.203 1 91 75 SER A N 1
ATOM 607 C CA . SER A 1 75 ? -6.98 9.242 18.219 1 91 75 SER A CA 1
ATOM 608 C C . SER A 1 75 ? -8.203 9.031 19.094 1 91 75 SER A C 1
ATOM 610 O O . SER A 1 75 ? -8.453 7.922 19.578 1 91 75 SER A O 1
ATOM 612 N N . THR A 1 76 ? -8.953 10.055 19.266 1 91 76 THR A N 1
ATOM 613 C CA . THR A 1 76 ? -10.148 10.016 20.109 1 91 76 THR A CA 1
ATOM 614 C C . THR A 1 76 ? -11.289 9.305 19.375 1 91 76 THR A C 1
ATOM 616 O O . THR A 1 76 ? -12.141 8.68 20.016 1 91 76 THR A O 1
ATOM 619 N N . HIS A 1 77 ? -11.227 9.336 18.031 1 90.69 77 HIS A N 1
ATOM 620 C CA . HIS A 1 77 ? -12.438 8.961 17.312 1 90.69 77 HIS A CA 1
ATOM 621 C C . HIS A 1 77 ? -12.188 7.738 16.422 1 90.69 77 HIS A C 1
ATOM 623 O O . HIS A 1 77 ? -13.125 7.207 15.82 1 90.69 77 HIS A O 1
ATOM 629 N N . THR A 1 78 ? -11 7.367 16.359 1 90.38 78 THR A N 1
ATOM 630 C CA . THR A 1 78 ? -10.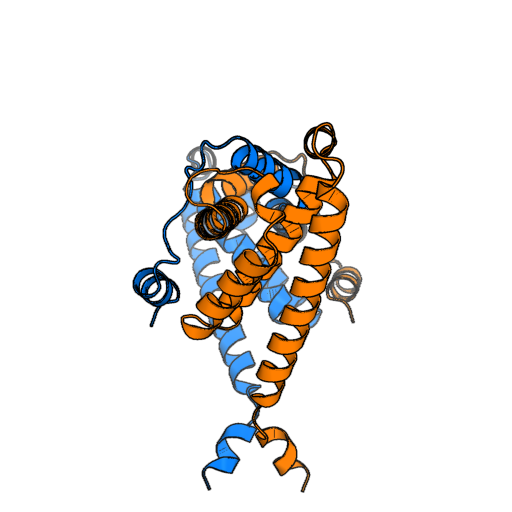672 6.246 15.492 1 90.38 78 THR A CA 1
ATOM 631 C C . THR A 1 78 ? -9.664 5.312 16.156 1 90.38 78 THR A C 1
ATOM 633 O O . THR A 1 78 ? -9.344 5.48 17.344 1 90.38 78 THR A O 1
ATOM 636 N N . THR A 1 79 ? -9.203 4.293 15.484 1 83.31 79 THR A N 1
ATOM 637 C CA . THR A 1 79 ? -8.281 3.305 16.016 1 83.31 79 THR A CA 1
ATOM 638 C C . THR A 1 79 ? -6.836 3.779 15.875 1 83.31 79 THR A C 1
ATOM 640 O O . THR A 1 79 ? -6.547 4.664 15.07 1 83.31 79 THR A O 1
ATOM 643 N N . SER A 1 80 ? -5.938 3.105 16.625 1 82.31 80 SER A N 1
ATOM 644 C CA . SER A 1 80 ? -4.508 3.391 16.531 1 82.31 80 SER A CA 1
ATOM 645 C C . SER A 1 80 ? -3.969 3.102 15.141 1 82.31 80 SER A C 1
ATOM 647 O O . SER A 1 80 ? -3.051 3.777 14.672 1 82.31 80 SER A O 1
ATOM 649 N N . GLY A 1 81 ? -4.582 2.125 14.531 1 81.62 81 GLY A N 1
ATOM 650 C CA . GLY A 1 81 ? -4.176 1.808 13.172 1 81.62 81 GLY A CA 1
ATOM 651 C C . GLY A 1 81 ? -4.426 2.939 12.195 1 81.62 81 GLY A C 1
ATOM 652 O O . GLY A 1 81 ? -3.562 3.266 11.375 1 81.62 81 GLY A O 1
ATOM 653 N N . THR A 1 82 ? -5.582 3.584 12.375 1 85.69 82 THR A N 1
ATOM 654 C CA . THR A 1 82 ? -5.922 4.715 11.523 1 85.69 82 THR A CA 1
ATOM 655 C C . THR A 1 82 ? -4.996 5.898 11.789 1 85.69 82 THR A C 1
ATOM 657 O O . THR A 1 82 ? -4.512 6.539 10.859 1 85.69 82 THR A O 1
ATOM 660 N N . VAL A 1 83 ? -4.723 6.117 13.039 1 91 83 VAL A N 1
ATOM 661 C CA . VAL A 1 83 ? -3.84 7.215 13.43 1 91 83 VAL A CA 1
ATOM 662 C C . VAL A 1 83 ? -2.457 7.004 12.82 1 91 83 VAL A C 1
ATOM 664 O O . VAL A 1 83 ? -1.879 7.93 12.242 1 91 83 VAL A O 1
ATOM 667 N N . ARG A 1 84 ? -2.025 5.812 12.875 1 86.62 84 ARG A N 1
ATOM 668 C CA . ARG A 1 84 ? -0.711 5.492 12.328 1 86.62 84 ARG A CA 1
ATOM 669 C C . ARG A 1 84 ? -0.683 5.711 10.812 1 86.62 84 ARG A C 1
ATOM 671 O O . ARG A 1 84 ? 0.305 6.215 10.273 1 86.62 84 ARG A O 1
ATOM 678 N N . ASN A 1 85 ? -1.749 5.355 10.211 1 86.56 85 ASN A N 1
ATOM 679 C CA . ASN A 1 85 ? -1.829 5.539 8.773 1 86.56 85 ASN A CA 1
ATOM 680 C C . ASN A 1 85 ? -1.683 7.012 8.383 1 86.56 85 ASN A C 1
ATOM 682 O O . ASN A 1 85 ? -0.94 7.344 7.461 1 86.56 85 ASN A O 1
ATOM 686 N N . TYR A 1 86 ? -2.367 7.859 9.102 1 93.94 86 TYR A N 1
ATOM 687 C CA . TYR A 1 86 ? -2.295 9.289 8.828 1 93.94 86 TYR A CA 1
ATOM 688 C C . TYR A 1 86 ? -0.916 9.844 9.172 1 93.94 86 TYR A C 1
ATOM 690 O O . TYR A 1 86 ? -0.369 10.664 8.438 1 93.94 86 TYR A O 1
ATOM 698 N N . LEU A 1 87 ? -0.376 9.375 10.266 1 93.31 87 LEU A N 1
ATOM 699 C CA . LEU A 1 87 ? 0.951 9.82 10.68 1 93.31 87 LEU A CA 1
ATOM 700 C C . LEU A 1 87 ? 1.991 9.484 9.617 1 93.31 87 LEU A C 1
ATOM 702 O O . LEU A 1 87 ? 2.789 10.336 9.234 1 93.31 87 LEU A O 1
ATOM 706 N N . ASN A 1 88 ? 1.901 8.297 9.148 1 88.06 88 ASN A N 1
ATOM 707 C CA . ASN A 1 88 ? 2.84 7.863 8.117 1 88.06 88 ASN A CA 1
ATOM 708 C C . ASN A 1 88 ? 2.664 8.664 6.832 1 88.06 88 ASN A C 1
ATOM 710 O O . ASN A 1 88 ? 3.646 9.008 6.172 1 88.06 88 ASN A O 1
ATOM 714 N N . GLY A 1 89 ? 1.418 8.914 6.492 1 91.75 89 GLY A N 1
ATOM 715 C CA . GLY A 1 89 ? 1.136 9.719 5.312 1 91.75 89 GLY A CA 1
ATOM 716 C C . GLY A 1 89 ? 1.727 11.109 5.391 1 91.75 89 GLY A C 1
ATOM 717 O O . GLY A 1 89 ? 2.334 11.586 4.426 1 91.75 89 GLY A O 1
ATOM 718 N N . VAL A 1 90 ? 1.605 11.734 6.543 1 95.5 90 VAL A N 1
ATOM 719 C CA . VAL A 1 90 ? 2.1 13.094 6.715 1 95.5 90 VAL A CA 1
ATOM 720 C C . VAL A 1 90 ? 3.627 13.094 6.699 1 95.5 90 VAL A C 1
ATOM 722 O O . VAL A 1 90 ? 4.246 13.992 6.133 1 95.5 90 VAL A O 1
ATOM 725 N N . LYS A 1 91 ? 4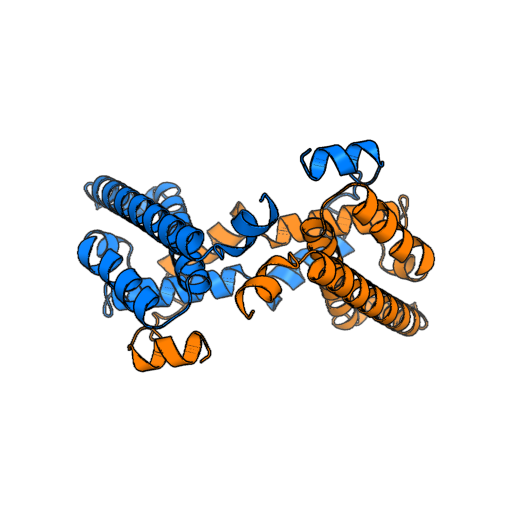.18 12.078 7.285 1 91.62 91 LYS A N 1
ATOM 726 C CA . LYS A 1 91 ? 5.637 11.984 7.262 1 91.62 91 LYS A CA 1
ATOM 727 C C . LYS A 1 91 ? 6.152 11.828 5.836 1 91.62 91 LYS A C 1
ATOM 729 O O . LYS A 1 91 ? 7.145 12.453 5.457 1 91.62 91 LYS A O 1
ATOM 734 N N . LYS A 1 92 ? 5.523 11.039 5.059 1 90.12 92 LYS A N 1
ATOM 735 C CA . LYS A 1 92 ? 5.891 10.906 3.65 1 90.12 92 LYS A CA 1
ATOM 736 C C . LYS A 1 92 ? 5.707 12.227 2.91 1 90.12 92 LYS A C 1
ATOM 738 O O . LYS A 1 92 ? 6.488 12.562 2.016 1 90.12 92 LYS A O 1
ATOM 743 N N . PHE A 1 93 ? 4.645 12.914 3.279 1 95.25 93 PHE A N 1
ATOM 744 C CA . PHE A 1 93 ? 4.383 14.211 2.662 1 95.25 93 PHE A CA 1
ATOM 745 C C . PHE A 1 93 ? 5.512 15.188 2.957 1 95.25 93 PHE A C 1
ATOM 747 O O . PHE A 1 93 ? 5.938 15.938 2.074 1 95.25 93 PHE A O 1
ATOM 754 N N . ILE A 1 94 ? 5.988 15.156 4.18 1 94.31 94 ILE A N 1
ATOM 755 C CA . ILE A 1 94 ? 7.102 16.016 4.559 1 94.31 94 ILE A CA 1
ATOM 756 C C . ILE A 1 94 ? 8.336 15.664 3.732 1 94.31 94 ILE A C 1
ATOM 758 O O . ILE A 1 94 ? 9.039 16.547 3.244 1 94.31 94 ILE A O 1
ATOM 762 N N . LYS A 1 95 ? 8.586 14.445 3.5 1 90.44 95 LYS A N 1
ATOM 763 C CA . LYS A 1 95 ? 9.688 14.023 2.641 1 90.44 95 LYS A CA 1
ATOM 764 C C . LYS A 1 95 ? 9.5 14.531 1.215 1 90.44 95 LYS A C 1
ATOM 766 O O . LYS A 1 95 ? 10.461 14.984 0.581 1 90.44 95 LYS A O 1
ATOM 771 N N . TYR A 1 96 ? 8.32 14.445 0.762 1 91.25 96 TYR A N 1
ATOM 772 C CA . TYR A 1 96 ? 7.988 14.969 -0.558 1 91.25 96 TYR A CA 1
ATOM 773 C C . TYR A 1 96 ? 8.32 16.453 -0.657 1 91.25 96 TYR A C 1
ATOM 775 O O . TYR A 1 96 ? 8.969 16.891 -1.612 1 91.25 96 TYR A O 1
ATOM 783 N N . ILE A 1 97 ? 7.93 17.188 0.354 1 94.69 97 ILE A N 1
ATOM 784 C CA . ILE A 1 97 ? 8.172 18.625 0.35 1 94.69 97 ILE A CA 1
ATOM 785 C C . ILE A 1 97 ? 9.68 18.891 0.296 1 94.69 97 ILE A C 1
ATOM 787 O O . ILE A 1 97 ? 10.133 19.734 -0.479 1 94.69 97 ILE A O 1
ATOM 791 N N . HIS A 1 98 ? 10.422 18.109 1.041 1 91.19 98 HIS A N 1
ATOM 792 C CA . HIS A 1 98 ? 11.867 18.297 1.098 1 91.19 98 HIS A CA 1
ATOM 793 C C . HIS A 1 98 ? 12.516 17.953 -0.236 1 91.19 98 HIS A C 1
ATOM 795 O O . HIS A 1 98 ? 13.578 18.469 -0.57 1 91.19 98 HIS A O 1
ATOM 801 N N . SER A 1 99 ? 11.859 17.141 -0.968 1 87.12 99 SER A N 1
ATOM 802 C CA . SER A 1 99 ? 12.438 16.703 -2.234 1 87.12 99 SER A CA 1
ATOM 803 C C . SER A 1 99 ? 12.211 17.734 -3.332 1 87.12 99 SER A C 1
ATOM 805 O O . SER A 1 99 ? 12.82 17.656 -4.402 1 87.12 99 SER A O 1
ATOM 807 N N . GLU A 1 100 ? 11.289 18.688 -3.053 1 88.5 100 GLU A N 1
ATOM 808 C CA . GLU A 1 100 ? 10.914 19.688 -4.051 1 88.5 100 GLU A CA 1
ATOM 809 C C . GLU A 1 100 ? 11.477 21.062 -3.699 1 88.5 100 GLU A C 1
ATOM 811 O O . GLU A 1 100 ? 11.008 21.703 -2.758 1 88.5 100 GLU A O 1
ATOM 816 N N . LYS A 1 101 ? 12.297 21.578 -4.504 1 87.69 101 LYS A N 1
ATOM 817 C CA . LYS A 1 101 ? 12.93 22.875 -4.238 1 87.69 101 LYS A CA 1
ATOM 818 C C . LYS A 1 101 ? 11.914 24 -4.289 1 87.69 101 LYS A C 1
ATOM 820 O O . LYS A 1 101 ? 12.047 25 -3.576 1 87.69 101 LYS A O 1
ATOM 825 N N . LYS A 1 102 ? 10.898 23.844 -5.039 1 90.5 102 LYS A N 1
ATOM 826 C CA . LYS A 1 102 ? 9.93 24.906 -5.312 1 90.5 102 LYS A CA 1
ATOM 827 C C . LYS A 1 102 ? 9.219 25.344 -4.039 1 90.5 102 LYS A C 1
ATOM 829 O O . LYS A 1 102 ? 8.82 26.5 -3.91 1 90.5 102 LYS A O 1
ATOM 834 N N . PHE A 1 103 ? 9.125 24.469 -3.096 1 92.56 103 PHE A N 1
ATOM 835 C CA . PHE A 1 103 ? 8.367 24.781 -1.89 1 92.56 103 PHE A CA 1
ATOM 836 C C . PHE A 1 103 ? 9.172 25.703 -0.976 1 92.56 103 PHE A C 1
ATOM 838 O O . PHE A 1 103 ? 8.602 26.375 -0.113 1 92.56 103 PHE A O 1
ATOM 845 N N . PHE A 1 104 ? 10.43 25.812 -1.194 1 92 104 PHE A N 1
ATOM 846 C CA . PHE A 1 104 ? 11.281 26.547 -0.266 1 92 104 PHE A CA 1
ATOM 847 C C . PHE A 1 104 ? 11.742 27.859 -0.877 1 92 104 PHE A C 1
ATOM 849 O O . PHE A 1 104 ? 12.352 28.688 -0.197 1 92 104 PHE A O 1
ATOM 856 N N . GLU A 1 105 ? 11.477 28 -2.121 1 91.19 105 GLU A N 1
ATOM 857 C CA . GLU A 1 105 ? 11.953 29.188 -2.848 1 91.19 105 GLU A CA 1
ATOM 858 C C . GLU A 1 105 ? 11.406 30.469 -2.23 1 91.19 105 GLU A C 1
ATOM 860 O O . GLU A 1 105 ? 12.117 31.469 -2.166 1 91.19 105 GLU A O 1
ATOM 865 N N . HIS A 1 106 ? 10.188 30.531 -1.711 1 89.19 106 HIS A N 1
ATOM 866 C CA . HIS A 1 106 ? 9.586 31.766 -1.216 1 89.19 106 HIS A CA 1
ATOM 867 C C . HIS A 1 106 ? 9.219 31.641 0.259 1 89.19 106 HIS A C 1
ATOM 869 O O . HIS A 1 106 ? 8.438 32.438 0.776 1 89.19 106 HIS A O 1
ATOM 875 N N . ASP A 1 107 ? 9.609 30.672 0.933 1 91.62 107 ASP A N 1
ATOM 876 C CA . ASP A 1 107 ? 9.336 30.438 2.35 1 91.62 107 ASP A CA 1
ATOM 877 C C . ASP A 1 107 ? 10.547 29.828 3.049 1 91.62 107 ASP A C 1
ATOM 879 O O . ASP A 1 107 ? 10.609 28.609 3.225 1 91.62 107 ASP A O 1
ATOM 883 N N . SER A 1 108 ? 11.445 30.672 3.453 1 89.69 108 SER A N 1
ATOM 884 C CA . SER A 1 108 ? 12.711 30.219 4.027 1 89.69 108 SER A CA 1
ATOM 885 C C . SER A 1 108 ? 12.5 29.578 5.395 1 89.69 108 SER A C 1
ATOM 887 O O . SER A 1 108 ? 13.344 28.828 5.867 1 89.69 108 SER A O 1
ATOM 889 N N . SER A 1 109 ? 11.359 29.891 5.977 1 94.44 109 SER A N 1
ATOM 890 C CA . SER A 1 109 ? 11.117 29.391 7.324 1 94.44 109 SER A CA 1
ATOM 891 C C . SER A 1 109 ? 10.406 28.047 7.293 1 94.44 109 SER A C 1
ATOM 893 O O . SER A 1 109 ? 10.273 27.375 8.328 1 94.44 109 SER A O 1
ATOM 895 N N . LEU A 1 110 ? 10.008 27.672 6.16 1 95.31 110 LEU A N 1
ATOM 896 C CA . LEU A 1 110 ? 9.219 26.453 6.039 1 95.31 110 LEU A CA 1
ATOM 897 C C . LEU A 1 110 ? 10.023 25.234 6.492 1 95.31 110 LEU A C 1
ATOM 899 O O . LEU A 1 110 ? 9.484 24.344 7.156 1 95.31 110 LEU A O 1
ATOM 903 N N . ARG A 1 111 ? 11.266 25.203 6.152 1 93.19 111 ARG A N 1
ATOM 904 C CA . ARG A 1 111 ? 12.117 24.078 6.52 1 93.19 111 ARG A CA 1
ATOM 905 C C . ARG A 1 111 ? 12.148 23.875 8.031 1 93.19 111 ARG A C 1
ATOM 907 O O . ARG A 1 111 ? 12.023 22.75 8.516 1 93.19 111 ARG A O 1
ATOM 914 N N . ALA A 1 112 ? 12.312 24.953 8.688 1 94.81 112 ALA A N 1
ATOM 915 C CA . ALA A 1 112 ? 12.359 24.891 10.148 1 94.81 112 ALA A CA 1
ATOM 916 C C . ALA A 1 112 ? 11.031 24.391 10.711 1 94.81 112 ALA A C 1
ATOM 918 O O . ALA A 1 112 ? 11.008 23.609 11.664 1 94.81 112 ALA A O 1
ATOM 919 N N . SER A 1 113 ? 9.969 24.875 10.172 1 95.56 113 SER A N 1
ATOM 920 C CA . SER A 1 113 ? 8.641 24.453 10.625 1 95.56 113 SER A CA 1
ATOM 921 C C . SER A 1 113 ? 8.414 22.969 10.367 1 95.56 113 SER A C 1
ATOM 923 O O . SER A 1 113 ? 7.828 22.266 11.203 1 95.56 113 SER A O 1
ATOM 925 N N . LEU A 1 114 ? 8.867 22.547 9.273 1 96.31 114 LEU A N 1
ATOM 926 C CA . LEU A 1 114 ? 8.711 21.125 8.93 1 96.31 114 LEU A CA 1
ATOM 927 C C . LEU A 1 114 ? 9.516 20.25 9.867 1 96.31 114 LEU A C 1
ATOM 929 O O . LEU A 1 114 ? 9.062 19.172 10.258 1 96.31 114 LEU A O 1
ATOM 933 N N . LEU A 1 115 ? 10.68 20.672 10.242 1 94.19 115 LEU A N 1
ATOM 934 C CA . LEU A 1 115 ? 11.5 19.922 11.188 1 94.19 115 LEU A CA 1
ATOM 935 C C . LEU A 1 115 ? 10.828 19.844 12.555 1 94.19 115 LEU A C 1
ATOM 937 O O . LEU A 1 115 ? 10.836 18.797 13.203 1 94.19 115 LEU A O 1
ATOM 941 N N . LYS A 1 116 ? 10.305 20.922 12.898 1 95.81 116 LYS A N 1
ATOM 942 C CA . LYS A 1 116 ? 9.57 20.969 14.156 1 95.81 116 LYS A CA 1
ATOM 943 C C . LYS A 1 116 ? 8.375 20.016 14.125 1 95.81 116 LYS A C 1
ATOM 945 O O . LYS A 1 116 ? 8.141 19.266 15.086 1 95.81 116 LYS A O 1
ATOM 950 N N . LEU A 1 117 ? 7.641 20.141 13.07 1 96.38 117 LEU A N 1
ATOM 951 C CA . LEU A 1 117 ? 6.484 19.266 12.93 1 96.38 117 LEU A CA 1
ATOM 952 C C . LEU A 1 117 ? 6.906 17.797 12.945 1 96.38 117 LEU A C 1
ATOM 954 O O . LEU A 1 117 ? 6.281 16.969 13.617 1 96.38 117 LEU A O 1
ATOM 958 N N . GLN A 1 118 ? 7.891 17.469 12.203 1 94.94 118 GLN A N 1
ATOM 959 C CA . GLN A 1 118 ? 8.391 16.109 12.148 1 94.94 118 GLN A CA 1
ATOM 960 C C . GLN A 1 118 ? 8.742 15.594 13.539 1 94.94 118 GLN A C 1
ATOM 962 O O . GLN A 1 118 ? 8.422 14.453 13.883 1 94.94 118 GLN A O 1
ATOM 967 N N . LYS A 1 119 ? 9.406 16.359 14.305 1 93.38 119 LYS A N 1
ATOM 968 C CA . LYS A 1 119 ? 9.758 15.984 15.672 1 93.38 119 LYS A CA 1
ATOM 969 C C . LYS A 1 119 ? 8.516 15.711 16.5 1 93.38 119 LYS A C 1
ATOM 971 O O . LYS A 1 119 ? 8.461 14.734 17.25 1 93.38 119 LYS A O 1
ATOM 976 N N . LYS A 1 120 ? 7.602 16.531 16.391 1 94.69 120 LYS A N 1
ATOM 977 C CA . LYS A 1 120 ? 6.363 16.359 17.141 1 94.69 120 LYS A CA 1
ATOM 978 C C . LYS A 1 120 ? 5.641 15.078 16.734 1 94.69 120 LYS A C 1
ATOM 980 O O . LYS A 1 120 ? 5.078 14.383 17.562 1 94.69 120 LYS A O 1
ATOM 985 N N . LEU A 1 121 ? 5.652 14.852 15.453 1 94.25 121 LEU A N 1
ATOM 986 C CA . LEU A 1 121 ? 5.004 13.641 14.961 1 94.25 121 LEU A CA 1
ATOM 987 C C . LEU A 1 121 ? 5.75 12.398 15.43 1 94.25 121 LEU A C 1
ATOM 989 O O . LEU A 1 121 ? 5.125 11.383 15.75 1 94.25 121 LEU A O 1
ATOM 993 N N . ASP A 1 122 ? 7.035 12.469 15.477 1 89.88 122 ASP A N 1
ATOM 994 C CA . ASP A 1 122 ? 7.836 11.367 15.992 1 89.88 122 ASP A CA 1
ATOM 995 C C . ASP A 1 122 ? 7.527 11.102 17.469 1 89.88 122 ASP A C 1
ATOM 997 O O . ASP A 1 122 ? 7.383 9.945 17.875 1 89.88 122 ASP A O 1
ATOM 1001 N N . ASP A 1 123 ? 7.434 12.109 18.156 1 90.56 123 ASP A N 1
ATOM 1002 C CA . ASP A 1 123 ? 7.078 11.984 19.562 1 90.56 123 ASP A CA 1
ATOM 1003 C C . ASP A 1 123 ? 5.688 11.383 19.734 1 90.56 123 ASP A C 1
ATOM 1005 O O . ASP A 1 123 ? 5.461 10.547 20.609 1 90.56 123 ASP A O 1
ATOM 1009 N N . TYR A 1 124 ? 4.812 11.867 18.922 1 90 124 TYR A N 1
ATOM 1010 C CA . TYR A 1 124 ? 3.447 11.344 18.953 1 90 124 TYR A CA 1
ATOM 1011 C C . TYR A 1 124 ? 3.426 9.852 18.656 1 90 124 TYR A C 1
ATOM 1013 O O . TYR A 1 124 ? 2.727 9.094 19.328 1 90 124 TYR A O 1
ATOM 1021 N N . SER A 1 125 ? 4.137 9.453 17.688 1 86.88 125 SER A N 1
ATOM 1022 C CA . SER A 1 125 ? 4.234 8.055 17.297 1 86.88 125 SER A CA 1
ATOM 1023 C C . SER A 1 125 ? 4.77 7.195 18.438 1 86.88 125 SER A C 1
ATOM 1025 O O . SER A 1 125 ? 4.281 6.086 18.672 1 86.88 125 SER A O 1
ATOM 1027 N N . LYS A 1 126 ? 5.715 7.68 19.109 1 85.25 126 LYS A N 1
ATOM 1028 C CA . LYS A 1 126 ? 6.285 6.973 20.25 1 85.25 126 LYS A CA 1
ATOM 1029 C C . LYS A 1 126 ? 5.242 6.777 21.344 1 85.25 126 LYS A C 1
ATOM 1031 O O . LYS A 1 126 ? 5.148 5.703 21.938 1 85.25 126 LYS A O 1
ATOM 1036 N N . SER A 1 127 ? 4.504 7.77 21.547 1 85.19 127 SER A N 1
ATOM 1037 C CA . SER A 1 127 ? 3.477 7.707 22.578 1 85.19 127 SER A CA 1
ATOM 1038 C C . SER A 1 127 ? 2.379 6.715 22.203 1 85.19 127 SER A C 1
ATOM 1040 O O . SER A 1 127 ? 1.834 6.027 23.078 1 85.19 127 SER A O 1
ATOM 1042 N N . LEU A 1 128 ? 2.018 6.711 20.953 1 81.81 128 LEU A N 1
ATOM 1043 C CA . LEU A 1 128 ? 1.01 5.773 20.469 1 81.81 128 LEU A CA 1
ATOM 1044 C C . LEU A 1 128 ? 1.468 4.332 20.672 1 81.81 128 LEU A C 1
ATOM 1046 O O . LEU A 1 128 ? 0.67 3.469 21.031 1 81.81 128 LEU A O 1
ATOM 1050 N N . ASN A 1 129 ? 2.682 4.105 20.453 1 74.81 129 ASN A N 1
ATOM 1051 C CA . ASN A 1 129 ? 3.25 2.771 20.594 1 74.81 129 ASN A CA 1
ATOM 1052 C C . ASN A 1 129 ? 3.33 2.35 22.062 1 74.81 129 ASN A C 1
ATOM 1054 O O . ASN A 1 129 ? 3.133 1.178 22.391 1 74.81 129 ASN A O 1
ATOM 1058 N N . GLU A 1 130 ? 3.666 3.201 22.859 1 74.62 130 GLU A N 1
ATOM 1059 C CA . GLU A 1 130 ? 3.732 2.924 24.297 1 74.62 130 GLU A CA 1
ATOM 1060 C C . GLU A 1 130 ? 2.355 2.576 24.844 1 74.62 130 GLU A C 1
ATOM 1062 O O . GLU A 1 130 ? 2.227 1.679 25.688 1 74.62 130 GLU A O 1
ATOM 1067 N N . LYS A 1 131 ? 1.377 3.188 24.344 1 67.31 131 LYS A N 1
ATOM 1068 C CA . LYS A 1 131 ? 0.012 2.902 24.766 1 67.31 131 LYS A CA 1
ATOM 1069 C C . LYS A 1 131 ? -0.453 1.541 24.266 1 67.31 131 LYS A C 1
ATOM 1071 O O . LYS A 1 131 ? -1.19 0.833 24.953 1 67.31 131 LYS A O 1
ATOM 1076 N N . ALA A 1 132 ? -0.047 1.242 23.062 1 59.97 132 ALA A N 1
ATOM 1077 C CA . ALA A 1 132 ? -0.418 -0.042 22.469 1 59.97 132 ALA A CA 1
ATOM 1078 C C . ALA A 1 132 ? 0.234 -1.199 23.219 1 59.97 132 ALA A C 1
ATOM 1080 O O . ALA A 1 132 ? -0.357 -2.273 23.344 1 59.97 132 ALA A O 1
ATOM 1081 N N . LYS A 1 133 ? 1.44 -1.021 23.547 1 58.22 133 LYS A N 1
ATOM 1082 C CA . LYS A 1 133 ? 2.139 -2.029 24.344 1 58.22 133 LYS A CA 1
ATOM 1083 C C . LYS A 1 133 ? 1.44 -2.266 25.672 1 58.22 133 LYS A C 1
ATOM 1085 O O . LYS A 1 133 ? 1.437 -3.385 26.188 1 58.22 133 LYS A O 1
ATOM 1090 N N . ASP A 1 134 ? 1.056 -1.271 26.203 1 51.53 134 ASP A N 1
ATOM 1091 C CA . ASP A 1 134 ? 0.393 -1.396 27.5 1 51.53 134 ASP A CA 1
ATOM 1092 C C . ASP A 1 134 ? -0.894 -2.209 27.375 1 51.53 134 ASP A C 1
ATOM 1094 O O . ASP A 1 134 ? -1.338 -2.824 28.344 1 51.53 134 ASP A O 1
ATOM 1098 N N . ILE A 1 135 ? -1.404 -2.164 26.156 1 46.41 135 ILE A N 1
ATOM 1099 C CA . ILE A 1 135 ? -2.588 -2.992 25.953 1 46.41 135 ILE A CA 1
ATOM 1100 C C . ILE A 1 135 ? -2.166 -4.43 25.656 1 46.41 135 ILE A C 1
ATOM 1102 O O . ILE A 1 135 ? -3.014 -5.305 25.469 1 46.41 135 ILE A O 1
ATOM 1106 N N . ILE A 1 136 ? -0.909 -4.613 25.328 1 43.16 136 ILE A N 1
ATOM 1107 C CA . ILE A 1 136 ? -0.503 -6.016 25.281 1 43.16 136 ILE A CA 1
ATOM 1108 C C . ILE A 1 136 ? -1.021 -6.746 26.516 1 43.16 136 ILE A C 1
ATOM 1110 O O . ILE A 1 136 ? -0.77 -6.324 27.641 1 43.16 136 ILE A O 1
ATOM 1114 N N . PRO A 1 137 ? -1.979 -7.582 26.375 1 37.5 137 PRO A N 1
ATOM 1115 C CA . PRO A 1 137 ? -2.512 -8.281 27.547 1 37.5 137 PRO A CA 1
ATOM 1116 C C . PRO A 1 137 ? -1.416 -8.844 28.453 1 37.5 137 PRO A C 1
ATOM 1118 O O . PRO A 1 137 ? -0.356 -9.25 27.969 1 37.5 137 PRO A O 1
ATOM 1121 N N . GLU A 1 138 ? -1.328 -8.391 29.75 1 36.12 138 GLU A N 1
ATOM 1122 C CA . GLU A 1 138 ? -0.77 -9.141 30.875 1 36.12 138 GLU A CA 1
ATOM 1123 C C . GLU A 1 138 ? -0.891 -10.641 30.656 1 36.12 138 GLU A C 1
ATOM 1125 O O . GLU A 1 138 ? -0.543 -11.438 31.531 1 36.12 138 GLU A O 1
ATOM 1130 N N . MET A 1 139 ? -1.518 -11.078 29.578 1 34.62 139 MET A N 1
ATOM 1131 C CA . MET A 1 139 ? -1.673 -12.531 29.594 1 34.62 139 MET A CA 1
ATOM 1132 C C . MET A 1 139 ? -0.324 -13.227 29.422 1 34.62 139 MET A C 1
ATOM 1134 O O . MET A 1 139 ? -0.206 -14.422 29.672 1 34.62 139 MET A O 1
ATOM 1138 N N . SER A 1 140 ? 0.644 -12.547 28.75 1 35.97 140 SER A N 1
ATOM 1139 C CA . SER A 1 140 ? 1.777 -13.445 28.578 1 35.97 140 SER A CA 1
ATOM 1140 C C . SER A 1 140 ? 2.496 -13.695 29.891 1 35.97 140 SER A C 1
ATOM 1142 O O . SER A 1 140 ? 3.418 -14.516 29.969 1 35.97 140 SER A O 1
ATOM 1144 N N . ILE A 1 141 ? 2.33 -12.727 30.797 1 33.91 141 ILE A N 1
ATOM 1145 C CA . ILE A 1 141 ? 3.182 -13 31.953 1 33.91 141 ILE A CA 1
ATOM 1146 C C . ILE A 1 141 ? 2.656 -14.219 32.719 1 33.91 141 ILE A C 1
ATOM 1148 O O . ILE A 1 141 ? 3.391 -14.844 33.469 1 33.91 141 ILE A O 1
ATOM 1152 N N . SER A 1 142 ? 1.306 -14.461 32.688 1 32.81 142 SER A N 1
ATOM 1153 C CA . SER A 1 142 ? 1.003 -15.469 33.688 1 32.81 142 SER A CA 1
ATOM 1154 C C . SER A 1 142 ? 1.535 -16.844 33.281 1 32.81 142 SER A C 1
ATOM 1156 O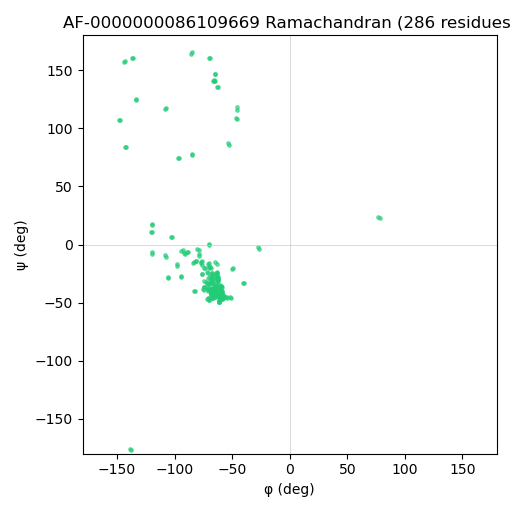 O . SER A 1 142 ? 1.347 -17.828 34 1 32.81 142 SER A O 1
ATOM 1158 N N . TYR A 1 143 ? 1.856 -17 31.969 1 28.12 143 TYR A N 1
ATOM 1159 C CA . TYR A 1 143 ? 2.164 -18.422 31.859 1 28.12 143 TYR A CA 1
ATOM 1160 C C . TYR A 1 143 ? 3.562 -18.719 32.375 1 28.12 143 TYR A C 1
ATOM 1162 O O . TYR A 1 143 ? 4.031 -19.859 32.312 1 28.12 143 TYR A O 1
ATOM 1170 N N . ARG A 1 144 ? 4.395 -17.625 32.656 1 31.31 144 ARG A N 1
ATOM 1171 C CA . ARG A 1 144 ? 5.664 -18.109 33.188 1 31.31 144 ARG A CA 1
ATOM 1172 C C . ARG A 1 144 ? 5.516 -18.562 34.656 1 31.31 144 ARG A C 1
ATOM 1174 O O . ARG A 1 144 ? 6.406 -19.203 35.188 1 31.31 144 ARG A O 1
ATOM 1181 N N . THR A 1 145 ? 4.477 -18.25 35.344 1 23.41 145 THR A N 1
ATOM 1182 C CA . THR A 1 145 ? 4.664 -18.922 36.625 1 23.41 145 THR A CA 1
ATOM 1183 C C . THR A 1 145 ? 4.258 -20.391 36.531 1 23.41 145 THR A C 1
ATOM 1185 O O . THR A 1 145 ? 3.205 -20.719 35.969 1 23.41 145 THR A O 1
ATOM 1188 N N . VAL B 1 1 ? -17.25 0.547 15.477 1 51.16 1 VAL B N 1
ATOM 1189 C CA . VAL B 1 1 ? -17.578 1.683 14.617 1 51.16 1 VAL B CA 1
ATOM 1190 C C . VAL B 1 1 ? -16.469 1.868 13.578 1 51.16 1 VAL B C 1
ATOM 1192 O O . VAL B 1 1 ? -15.289 1.672 13.875 1 51.16 1 VAL B O 1
ATOM 1195 N N . SER B 1 2 ? -16.797 1.97 12.289 1 76.75 2 SER B N 1
ATOM 1196 C CA . SER B 1 2 ? -15.82 2.121 11.211 1 76.75 2 SER B CA 1
ATOM 1197 C C . SER B 1 2 ? -15.031 3.418 11.359 1 76.75 2 SER B C 1
ATOM 1199 O O . SER B 1 2 ? -15.523 4.391 11.938 1 76.75 2 SER B O 1
ATOM 1201 N N . ALA B 1 3 ? -13.797 3.361 11.18 1 78 3 ALA B N 1
ATOM 1202 C CA . ALA B 1 3 ? -12.938 4.547 11.195 1 78 3 ALA B CA 1
ATOM 1203 C C . ALA B 1 3 ? -13.609 5.711 10.477 1 78 3 ALA B C 1
ATOM 1205 O O . ALA B 1 3 ? -13.57 6.848 10.953 1 78 3 ALA B O 1
ATOM 1206 N N . ARG B 1 4 ? -14.383 5.449 9.461 1 82.81 4 ARG B N 1
ATOM 1207 C CA . ARG B 1 4 ? -15.047 6.473 8.656 1 82.81 4 ARG B CA 1
ATOM 1208 C C . ARG B 1 4 ? -16.156 7.156 9.453 1 82.81 4 ARG B C 1
ATOM 1210 O O . ARG B 1 4 ? -16.25 8.383 9.461 1 82.81 4 ARG B O 1
ATOM 1217 N N . ARG B 1 5 ? -16.922 6.383 10.047 1 83 5 ARG B N 1
ATOM 1218 C CA . ARG B 1 5 ? -18.016 6.941 10.836 1 83 5 ARG B CA 1
ATOM 1219 C C . ARG B 1 5 ? -17.5 7.832 11.953 1 83 5 ARG B C 1
ATOM 1221 O O . ARG B 1 5 ? -18.047 8.906 12.211 1 83 5 ARG B O 1
ATOM 1228 N N . GLY B 1 6 ? -16.469 7.395 12.664 1 86.12 6 GLY B N 1
ATOM 1229 C CA . GLY B 1 6 ? -15.844 8.188 13.711 1 86.12 6 GLY B CA 1
ATOM 1230 C C . GLY B 1 6 ? -15.273 9.508 13.203 1 86.12 6 GLY B C 1
ATOM 1231 O O . GLY B 1 6 ? -15.43 10.547 13.852 1 86.12 6 GLY B O 1
ATOM 1232 N N . MET B 1 7 ? -14.773 9.469 12 1 91.62 7 MET B N 1
ATOM 1233 C CA . MET B 1 7 ? -14.172 10.672 11.438 1 91.62 7 MET B CA 1
ATOM 1234 C C . MET B 1 7 ? -15.242 11.664 11.008 1 91.62 7 MET B C 1
ATOM 1236 O O . MET B 1 7 ? -15.086 12.875 11.211 1 91.62 7 MET B O 1
ATOM 1240 N N . ILE B 1 8 ? -16.297 11.18 10.477 1 90.75 8 ILE B N 1
ATOM 1241 C CA . ILE B 1 8 ? -17.391 12.047 10.062 1 90.75 8 ILE B CA 1
ATOM 1242 C C . ILE B 1 8 ? -17.984 12.758 11.281 1 90.75 8 ILE B C 1
ATOM 1244 O O . ILE B 1 8 ? -18.172 13.977 11.266 1 90.75 8 ILE B O 1
ATOM 1248 N N . ALA B 1 9 ? -18.188 12.047 12.312 1 88.94 9 ALA B N 1
ATOM 1249 C CA . ALA B 1 9 ? -18.766 12.594 13.547 1 88.94 9 ALA B CA 1
ATOM 1250 C C . ALA B 1 9 ? -17.859 13.672 14.133 1 88.94 9 ALA B C 1
ATOM 1252 O O . ALA B 1 9 ? -18.344 14.641 14.727 1 88.94 9 ALA B O 1
ATOM 1253 N N . ALA B 1 10 ? -16.578 13.578 13.938 1 91.5 10 ALA B N 1
ATOM 1254 C CA . ALA B 1 10 ? -15.602 14.477 14.539 1 91.5 10 ALA B CA 1
ATOM 1255 C C . ALA B 1 10 ? -15.289 15.648 13.609 1 91.5 10 ALA B C 1
ATOM 1257 O O . ALA B 1 10 ? -14.523 16.547 13.969 1 91.5 10 ALA B O 1
ATOM 1258 N N . GLY B 1 11 ? -15.844 15.672 12.336 1 92 11 GLY B N 1
ATOM 1259 C CA . GLY B 1 11 ? -15.57 16.734 11.383 1 92 11 GLY B CA 1
ATOM 1260 C C . GLY B 1 11 ? -14.203 16.609 10.727 1 92 11 GLY B C 1
ATOM 1261 O O . GLY B 1 11 ? -13.633 17.609 10.289 1 92 11 GLY B O 1
ATOM 1262 N N . LEU B 1 12 ? -13.664 15.328 10.711 1 94.44 12 LEU B N 1
ATOM 1263 C CA . LEU B 1 12 ? -12.312 15.094 10.211 1 94.44 12 LEU B CA 1
ATOM 1264 C C . LEU B 1 12 ? -12.352 14.5 8.812 1 94.44 12 LEU B C 1
ATOM 1266 O O . LEU B 1 12 ? -11.305 14.188 8.234 1 94.44 12 LEU B O 1
ATOM 1270 N N . TYR B 1 13 ? -13.555 14.422 8.234 1 93.31 13 TYR B N 1
ATOM 1271 C CA . TYR B 1 13 ? -13.68 13.656 6.996 1 93.31 13 TYR B CA 1
ATOM 1272 C C . TYR B 1 13 ? -13.625 14.578 5.785 1 93.31 13 TYR B C 1
ATOM 1274 O O . TYR B 1 13 ? -13.383 14.125 4.664 1 93.31 13 TYR B O 1
ATOM 1282 N N . GLU B 1 14 ? -13.852 15.898 5.973 1 94.62 14 GLU B N 1
ATOM 1283 C CA . GLU B 1 14 ? -13.75 16.828 4.855 1 94.62 14 GLU B CA 1
ATOM 1284 C C . GLU B 1 14 ? -12.328 16.906 4.316 1 94.62 14 GLU B C 1
ATOM 1286 O O . GLU B 1 14 ? -11.367 16.703 5.062 1 94.62 14 GLU B O 1
ATOM 1291 N N . LYS B 1 15 ? -12.289 17.109 3.027 1 95.75 15 LYS B N 1
ATOM 1292 C CA . LYS B 1 15 ? -10.961 17.094 2.414 1 95.75 15 LYS B CA 1
ATOM 1293 C C . LYS B 1 15 ? -10.867 18.141 1.299 1 95.75 15 LYS B C 1
ATOM 1295 O O . LYS B 1 15 ? -11.883 18.578 0.77 1 95.75 15 LYS B O 1
ATOM 1300 N N . HIS B 1 16 ? -9.664 18.562 0.964 1 96.5 16 HIS B N 1
ATOM 1301 C CA . HIS B 1 16 ? -9.422 19.391 -0.22 1 96.5 16 HIS B CA 1
ATOM 1302 C C . HIS B 1 16 ? -9.633 18.578 -1.497 1 96.5 16 HIS B C 1
ATOM 1304 O O . HIS B 1 16 ? -9.602 17.344 -1.47 1 96.5 16 HIS B O 1
ATOM 1310 N N . SER B 1 17 ? -9.836 19.328 -2.547 1 94.94 17 SER B N 1
ATOM 1311 C CA . SER B 1 17 ? -9.961 18.688 -3.855 1 94.94 17 SER B CA 1
ATOM 1312 C C . SER B 1 17 ? -8.648 18.047 -4.281 1 94.94 17 SER B C 1
ATOM 1314 O O . SER B 1 17 ? -7.57 18.609 -4.082 1 94.94 17 SER B O 1
ATOM 1316 N N . MET B 1 18 ? -8.773 16.859 -4.895 1 91.88 18 MET B N 1
ATOM 1317 C CA . MET B 1 18 ? -7.59 16.141 -5.375 1 91.88 18 MET B CA 1
ATOM 1318 C C . MET B 1 18 ? -6.98 16.859 -6.578 1 91.88 18 MET B C 1
ATOM 1320 O O . MET B 1 18 ? -5.887 16.5 -7.027 1 91.88 18 MET B O 1
ATOM 1324 N N . LYS B 1 19 ? -7.586 17.984 -6.988 1 91.81 19 LYS B N 1
ATOM 1325 C CA . LYS B 1 19 ? -7.094 18.75 -8.133 1 91.81 19 LYS B CA 1
ATOM 1326 C C . LYS B 1 19 ? -6.062 19.781 -7.699 1 91.81 19 LYS B C 1
ATOM 1328 O O . LYS B 1 19 ? -5.418 20.406 -8.539 1 91.81 19 LYS B O 1
ATOM 1333 N N . GLU B 1 20 ? -5.93 19.859 -6.418 1 94.06 20 GLU B N 1
ATOM 1334 C CA . GLU B 1 20 ? -4.934 20.812 -5.914 1 94.06 20 GLU B CA 1
ATOM 1335 C C . GLU B 1 20 ? -3.521 20.391 -6.316 1 94.06 20 GLU B C 1
ATOM 1337 O O . GLU B 1 20 ? -3.182 19.203 -6.266 1 94.06 20 GLU B O 1
ATOM 1342 N N . GLU B 1 21 ? -2.676 21.297 -6.66 1 92.06 21 GLU B N 1
ATOM 1343 C CA . GLU B 1 21 ? -1.346 21.047 -7.211 1 92.06 21 GLU B CA 1
ATOM 1344 C C . GLU B 1 21 ? -0.476 20.266 -6.23 1 92.06 21 GLU B C 1
ATOM 1346 O O . GLU B 1 21 ? 0.246 19.359 -6.625 1 92.06 21 GLU B O 1
ATOM 1351 N N . VAL B 1 22 ? -0.552 20.672 -4.984 1 94 22 VAL B N 1
ATOM 1352 C CA . VAL B 1 22 ? 0.292 20.031 -3.98 1 94 22 VAL B CA 1
ATOM 1353 C C . VAL B 1 22 ? -0.091 18.562 -3.844 1 94 22 VAL B C 1
ATOM 1355 O O . VAL B 1 22 ? 0.777 17.703 -3.688 1 94 22 VAL B O 1
ATOM 1358 N N . LEU B 1 23 ? -1.386 18.234 -3.951 1 94.62 23 LEU B N 1
ATOM 1359 C CA . LEU B 1 23 ? -1.856 16.859 -3.83 1 94.62 23 LEU B CA 1
ATOM 1360 C C . LEU B 1 23 ? -1.518 16.047 -5.082 1 94.62 23 LEU B C 1
ATOM 1362 O O . LEU B 1 23 ? -1.127 14.883 -4.988 1 94.62 23 LEU B O 1
ATOM 1366 N N . LYS B 1 24 ? -1.584 16.656 -6.234 1 90.12 24 LYS B N 1
ATOM 1367 C CA . LYS B 1 24 ? -1.157 16 -7.469 1 90.12 24 LYS B CA 1
ATOM 1368 C C . LYS B 1 24 ? 0.323 15.633 -7.41 1 90.12 24 LYS B C 1
ATOM 1370 O O . LYS B 1 24 ? 0.71 14.531 -7.809 1 90.12 24 LYS B O 1
ATOM 1375 N N . GLY B 1 25 ? 1.12 16.609 -6.992 1 88.88 25 GLY B N 1
ATOM 1376 C CA . GLY B 1 25 ? 2.543 16.359 -6.836 1 88.88 25 GLY B CA 1
ATOM 1377 C C . GLY B 1 25 ? 2.842 15.234 -5.855 1 88.88 25 GLY B C 1
ATOM 1378 O O . GLY B 1 25 ? 3.709 14.398 -6.109 1 88.88 25 GLY B O 1
ATOM 1379 N N . TYR B 1 26 ? 2.074 15.234 -4.785 1 91.69 26 TYR B N 1
ATOM 1380 C CA . TYR B 1 26 ? 2.271 14.195 -3.777 1 91.69 26 TYR B CA 1
ATOM 1381 C C . TYR B 1 26 ? 1.918 12.82 -4.332 1 91.69 26 TYR B C 1
ATOM 1383 O O . TYR B 1 26 ? 2.633 11.852 -4.094 1 91.69 26 TYR B O 1
ATOM 1391 N N . VAL B 1 27 ? 0.836 12.695 -5.051 1 86.38 27 VAL B N 1
ATOM 1392 C CA . VAL B 1 27 ? 0.444 11.43 -5.668 1 86.38 27 VAL B CA 1
ATOM 1393 C C . VAL B 1 27 ? 1.563 10.93 -6.578 1 86.38 27 VAL B C 1
ATOM 1395 O O . VAL B 1 27 ? 1.951 9.758 -6.512 1 86.38 27 VAL B O 1
ATOM 1398 N N . SER B 1 28 ? 2.121 11.82 -7.387 1 80.75 28 SER B N 1
ATOM 1399 C CA . SER B 1 28 ? 3.219 11.461 -8.273 1 80.75 28 SER B CA 1
ATOM 1400 C C . SER B 1 28 ? 4.438 10.984 -7.488 1 80.75 28 SER B C 1
ATOM 1402 O O . SER B 1 28 ? 5.094 10.016 -7.875 1 80.75 28 SER B O 1
ATOM 1404 N N . TYR B 1 29 ? 4.715 11.703 -6.422 1 83.56 29 TYR B N 1
ATOM 1405 C CA . TYR B 1 29 ? 5.828 11.352 -5.547 1 83.56 29 TYR B CA 1
ATOM 1406 C C . TYR B 1 29 ? 5.645 9.953 -4.973 1 83.56 29 TYR B C 1
ATOM 1408 O O . TYR B 1 29 ? 6.586 9.156 -4.953 1 83.56 29 TYR B O 1
ATOM 1416 N N . LEU B 1 30 ? 4.406 9.672 -4.48 1 82 30 LEU B N 1
ATOM 1417 C CA . LEU B 1 30 ? 4.117 8.359 -3.914 1 82 30 LEU B CA 1
ATOM 1418 C C . LEU B 1 30 ? 4.293 7.262 -4.961 1 82 30 LEU B C 1
ATOM 1420 O O . LEU B 1 30 ? 4.852 6.203 -4.668 1 82 30 LEU B O 1
ATOM 1424 N N . GLN B 1 31 ? 3.859 7.609 -6.086 1 74.19 31 GLN B N 1
ATOM 1425 C CA . GLN B 1 31 ? 3.916 6.629 -7.164 1 74.19 31 GLN B CA 1
ATOM 1426 C C . GLN B 1 31 ? 5.359 6.324 -7.559 1 74.19 31 GLN B C 1
ATOM 1428 O O . GLN B 1 31 ? 5.688 5.195 -7.926 1 74.19 31 GLN B O 1
ATOM 1433 N N . THR B 1 32 ? 6.148 7.344 -7.434 1 69.19 32 THR B N 1
ATOM 1434 C CA . THR B 1 32 ? 7.543 7.211 -7.848 1 69.19 32 THR B CA 1
ATOM 1435 C C . THR B 1 32 ? 8.375 6.551 -6.75 1 69.19 32 THR B C 1
ATOM 1437 O O . THR B 1 32 ? 9.266 5.75 -7.035 1 69.19 32 THR B O 1
ATOM 1440 N N . ASN B 1 33 ? 8.109 6.926 -5.539 1 65.44 33 ASN B N 1
ATOM 1441 C CA . ASN B 1 33 ? 9.031 6.566 -4.469 1 65.44 33 ASN B CA 1
ATOM 1442 C C . ASN B 1 33 ? 8.477 5.445 -3.598 1 65.44 33 ASN B C 1
ATOM 1444 O O . ASN B 1 33 ? 9.227 4.793 -2.867 1 65.44 33 ASN B O 1
ATOM 1448 N N . TYR B 1 34 ? 7.281 5.34 -3.488 1 60.34 34 TYR B N 1
ATOM 1449 C CA . TYR B 1 34 ? 6.68 4.367 -2.582 1 60.34 34 TYR B CA 1
ATOM 1450 C C . TYR B 1 34 ? 5.797 3.385 -3.342 1 60.34 34 TYR B C 1
ATOM 1452 O O . TYR B 1 34 ? 4.918 2.748 -2.758 1 60.34 34 TYR B O 1
ATOM 1460 N N . SER B 1 35 ? 5.996 3.371 -4.367 1 60.28 35 SER B N 1
ATOM 1461 C CA . SER B 1 35 ? 5.07 2.553 -5.145 1 60.28 35 SER B CA 1
ATOM 1462 C C . SER B 1 35 ? 4.988 1.134 -4.59 1 60.28 35 SER B C 1
ATOM 1464 O O . SER B 1 35 ? 5.93 0.35 -4.734 1 60.28 35 SER B O 1
ATOM 1466 N N . GLU B 1 36 ? 4.16 1.044 -3.713 1 62.66 36 GLU B N 1
ATOM 1467 C CA . GLU B 1 36 ? 3.789 -0.308 -3.305 1 62.66 36 GLU B CA 1
ATOM 1468 C C . GLU B 1 36 ? 3.449 -1.176 -4.512 1 62.66 36 GLU B C 1
ATOM 1470 O O . GLU B 1 36 ? 3.646 -2.393 -4.484 1 62.66 36 GLU B O 1
ATOM 1475 N N . SER B 1 37 ? 3.186 -0.348 -5.414 1 68.5 37 SER B N 1
ATOM 1476 C CA . SER B 1 37 ? 2.855 -1.083 -6.629 1 68.5 37 SER B CA 1
ATOM 1477 C C . SER B 1 37 ? 4.094 -1.733 -7.234 1 68.5 37 SER B C 1
ATOM 1479 O O . SER B 1 37 ? 4.023 -2.842 -7.77 1 68.5 37 SER B O 1
ATOM 1481 N N . LYS B 1 38 ? 5.148 -0.987 -7.016 1 73.25 38 LYS B N 1
ATOM 1482 C CA . LYS B 1 38 ? 6.371 -1.561 -7.57 1 73.25 38 LYS B CA 1
ATOM 1483 C C . LYS B 1 38 ? 6.82 -2.779 -6.77 1 73.25 38 LYS B C 1
ATOM 1485 O O . LYS B 1 38 ? 7.184 -3.807 -7.344 1 73.25 38 LYS B O 1
ATOM 1490 N N . HIS B 1 39 ? 6.816 -2.625 -5.5 1 79.69 39 HIS B N 1
ATOM 1491 C CA . HIS B 1 39 ? 7.191 -3.762 -4.664 1 79.69 39 HIS B CA 1
ATOM 1492 C C . HIS B 1 39 ? 6.266 -4.949 -4.902 1 79.69 39 HIS B C 1
ATOM 1494 O O . HIS B 1 39 ? 6.723 -6.094 -4.984 1 79.69 39 HIS B O 1
ATOM 1500 N N . GLU B 1 40 ? 5.07 -4.668 -5.047 1 85.5 40 GLU B N 1
ATOM 1501 C CA . GLU B 1 40 ? 4.098 -5.727 -5.293 1 85.5 40 GLU B CA 1
ATOM 1502 C C . GLU B 1 40 ? 4.324 -6.379 -6.656 1 85.5 40 GLU B C 1
ATOM 1504 O O . GLU B 1 40 ? 4.195 -7.594 -6.797 1 85.5 40 GLU B O 1
ATOM 1509 N N . ALA B 1 41 ? 4.668 -5.531 -7.559 1 89.31 41 ALA B N 1
ATOM 1510 C CA . ALA B 1 41 ? 4.949 -6.07 -8.883 1 89.31 41 ALA B CA 1
ATOM 1511 C C . ALA B 1 41 ? 6.215 -6.926 -8.867 1 89.31 41 ALA B C 1
ATOM 1513 O O . ALA B 1 41 ? 6.297 -7.934 -9.578 1 89.31 41 ALA B O 1
ATOM 1514 N N . GLU B 1 42 ? 7.219 -6.52 -8.117 1 91 42 GLU B N 1
ATOM 1515 C CA . GLU B 1 42 ? 8.43 -7.324 -7.984 1 91 42 GLU B CA 1
ATOM 1516 C C . GLU B 1 42 ? 8.133 -8.672 -7.328 1 91 42 GLU B C 1
ATOM 1518 O O . GLU B 1 42 ? 8.688 -9.695 -7.73 1 91 42 GLU B O 1
ATOM 1523 N N . ASN B 1 43 ? 7.309 -8.688 -6.352 1 93.38 43 ASN B N 1
ATOM 1524 C CA . ASN B 1 43 ? 6.887 -9.938 -5.73 1 93.38 43 ASN B CA 1
ATOM 1525 C C . ASN B 1 43 ? 6.168 -10.844 -6.727 1 93.38 43 ASN B C 1
ATOM 1527 O O . ASN B 1 43 ? 6.387 -12.055 -6.742 1 93.38 43 ASN B O 1
ATOM 1531 N N . LEU B 1 44 ? 5.316 -10.172 -7.566 1 95.88 44 LEU B N 1
ATOM 1532 C CA . LEU B 1 44 ? 4.637 -10.953 -8.594 1 95.88 44 LEU B CA 1
ATOM 1533 C C . LEU B 1 44 ? 5.645 -11.539 -9.578 1 95.88 44 LEU B C 1
ATOM 1535 O O . LEU B 1 44 ? 5.492 -12.68 -10.023 1 95.88 44 LEU B O 1
ATOM 1539 N N . ALA B 1 45 ? 6.637 -10.711 -9.898 1 96.44 45 ALA B N 1
ATOM 1540 C CA . ALA B 1 45 ? 7.676 -11.172 -10.812 1 96.44 45 ALA B CA 1
ATOM 1541 C C . ALA B 1 45 ? 8.398 -12.398 -10.25 1 96.44 45 ALA B C 1
ATOM 1543 O O . ALA B 1 45 ? 8.75 -13.312 -11 1 96.44 45 ALA B O 1
ATOM 1544 N N . ARG B 1 46 ? 8.641 -12.5 -8.969 1 96.62 46 ARG B N 1
ATOM 1545 C CA . ARG B 1 46 ? 9.273 -13.641 -8.312 1 96.62 46 ARG B CA 1
ATOM 1546 C C . ARG B 1 46 ? 8.359 -14.867 -8.336 1 96.62 46 ARG B C 1
ATOM 1548 O O . ARG B 1 46 ? 8.812 -15.977 -8.617 1 96.62 46 ARG B O 1
ATOM 1555 N N . PHE B 1 47 ? 7.105 -14.664 -8.086 1 97.75 47 PHE B N 1
ATOM 1556 C CA . PHE B 1 47 ? 6.113 -15.734 -8.125 1 97.75 47 PHE B CA 1
ATOM 1557 C C . PHE B 1 47 ? 6.039 -16.344 -9.523 1 97.75 47 PHE B C 1
ATOM 1559 O O . PHE B 1 47 ? 6.121 -17.562 -9.672 1 97.75 47 PHE B O 1
ATOM 1566 N N . LEU B 1 48 ? 5.922 -15.445 -10.531 1 98.12 48 LEU B N 1
ATOM 1567 C CA . LEU B 1 48 ? 5.805 -15.938 -11.898 1 98.12 48 LEU B CA 1
ATOM 1568 C C . LEU B 1 48 ? 7.086 -16.641 -12.336 1 98.12 48 LEU B C 1
ATOM 1570 O O . LEU B 1 48 ? 7.039 -17.609 -13.094 1 98.12 48 LEU B O 1
ATOM 1574 N N . TYR B 1 49 ? 8.219 -16.188 -11.883 1 98 49 TYR B N 1
ATOM 1575 C CA . TYR B 1 49 ? 9.5 -16.812 -12.18 1 98 49 TYR B CA 1
ATOM 1576 C C . TYR B 1 49 ? 9.562 -18.219 -11.609 1 98 49 TYR B C 1
ATOM 1578 O O . TYR B 1 49 ? 10.039 -19.156 -12.273 1 98 49 TYR B O 1
ATOM 1586 N N . PHE B 1 50 ? 9.094 -18.406 -10.414 1 97.69 50 PHE B N 1
ATOM 1587 C CA . PHE B 1 50 ? 9.055 -19.719 -9.781 1 97.69 50 PHE B CA 1
ATOM 1588 C C . PHE B 1 50 ? 8.156 -20.672 -10.57 1 97.69 50 PHE B C 1
ATOM 1590 O O . PHE B 1 50 ? 8.508 -21.844 -10.766 1 97.69 50 PHE B O 1
ATOM 1597 N N . VAL B 1 51 ? 7.004 -20.156 -11 1 97.19 51 VAL B N 1
ATOM 1598 C CA . VAL B 1 51 ? 6.047 -20.984 -11.719 1 97.19 51 VAL B CA 1
ATOM 1599 C C . VAL B 1 51 ? 6.613 -21.375 -13.086 1 97.19 51 VAL B C 1
ATOM 1601 O O . VAL B 1 51 ? 6.484 -22.516 -13.523 1 97.19 51 VAL B O 1
ATOM 1604 N N . ASP B 1 52 ? 7.141 -20.391 -13.727 1 96.88 52 ASP B N 1
ATOM 1605 C CA . ASP B 1 52 ? 7.793 -20.625 -15.016 1 96.88 52 ASP B CA 1
ATOM 1606 C C . ASP B 1 52 ? 8.961 -19.656 -15.227 1 96.88 52 ASP B C 1
ATOM 1608 O O . ASP B 1 52 ? 8.758 -18.484 -15.531 1 96.88 52 ASP B O 1
ATOM 1612 N N . LYS B 1 53 ? 10.18 -20.172 -15.125 1 95.69 53 LYS B N 1
ATOM 1613 C CA . LYS B 1 53 ? 11.375 -19.328 -15.18 1 95.69 53 LYS B CA 1
ATOM 1614 C C . LYS B 1 53 ? 11.641 -18.844 -16.594 1 95.69 53 LYS B C 1
ATOM 1616 O O . LYS B 1 53 ? 12.289 -17.812 -16.797 1 95.69 53 LYS B O 1
ATOM 1621 N N . ASP B 1 54 ? 11.102 -19.5 -17.562 1 95.12 54 ASP B N 1
ATOM 1622 C CA . ASP B 1 54 ? 11.445 -19.234 -18.953 1 95.12 54 ASP B CA 1
ATOM 1623 C C . ASP B 1 54 ? 10.461 -18.25 -19.578 1 95.12 54 ASP B C 1
ATOM 1625 O O . ASP B 1 54 ? 10.805 -17.531 -20.516 1 95.12 54 ASP B O 1
ATOM 1629 N N . GLU B 1 55 ? 9.227 -18.219 -19.078 1 92.62 55 GLU B N 1
ATOM 1630 C CA . GLU B 1 55 ? 8.203 -17.375 -19.688 1 92.62 55 GLU B CA 1
ATOM 1631 C C . GLU B 1 55 ? 7.434 -16.578 -18.641 1 92.62 55 GLU B C 1
ATOM 1633 O O . GLU B 1 55 ? 6.848 -17.156 -17.719 1 92.62 55 GLU B O 1
ATOM 1638 N N . CYS B 1 56 ? 7.449 -15.328 -18.844 1 94.81 56 CYS B N 1
ATOM 1639 C CA . CYS B 1 56 ? 6.637 -14.445 -18.016 1 94.81 56 CYS B CA 1
ATOM 1640 C C . CYS B 1 56 ? 5.305 -14.133 -18.688 1 94.81 56 CYS B C 1
ATOM 1642 O O . CYS B 1 56 ? 5.109 -13.031 -19.203 1 94.81 56 CYS B O 1
ATOM 1644 N N . ARG B 1 57 ? 4.43 -15.078 -18.688 1 93.56 57 ARG B N 1
ATOM 1645 C CA . ARG B 1 57 ? 3.115 -14.969 -19.312 1 93.56 57 ARG B CA 1
ATOM 1646 C C . ARG B 1 57 ? 2.031 -15.555 -18.406 1 93.56 57 ARG B C 1
ATOM 1648 O O . ARG B 1 57 ? 2.322 -16.328 -17.5 1 93.56 57 ARG B O 1
ATOM 1655 N N . VAL B 1 58 ? 0.854 -15.156 -18.672 1 95.25 58 VAL B N 1
ATOM 1656 C CA . VAL B 1 58 ? -0.258 -15.547 -17.812 1 95.25 58 VAL B CA 1
ATOM 1657 C C . VAL B 1 58 ? -0.542 -17.031 -18 1 95.25 58 VAL B C 1
ATOM 1659 O O . VAL B 1 58 ? -1.105 -17.672 -17.094 1 95.25 58 VAL B O 1
ATOM 1662 N N . GLY B 1 59 ? -0.077 -17.578 -19.062 1 93.62 59 GLY B N 1
ATOM 1663 C CA . GLY B 1 59 ? -0.308 -18.984 -19.344 1 93.62 59 GLY B CA 1
ATOM 1664 C C . GLY B 1 59 ? 0.326 -19.906 -18.312 1 93.62 59 GLY B C 1
ATOM 1665 O O . GLY B 1 59 ? -0.101 -21.047 -18.141 1 93.62 59 GLY B O 1
ATOM 1666 N N . CYS B 1 60 ? 1.354 -19.469 -17.625 1 94.5 60 CYS B N 1
ATOM 1667 C CA . CYS B 1 60 ? 2.021 -20.281 -16.625 1 94.5 60 CYS B CA 1
ATOM 1668 C C . CYS B 1 60 ? 1.08 -20.609 -15.469 1 94.5 60 CYS B C 1
ATOM 1670 O O . CYS B 1 60 ? 1.292 -21.578 -14.734 1 94.5 60 CYS B O 1
ATOM 1672 N N . LEU B 1 61 ? -0.03 -19.906 -15.312 1 95.75 61 LEU B N 1
ATOM 1673 C CA . LEU B 1 61 ? -0.951 -20.078 -14.195 1 95.75 61 LEU B CA 1
ATOM 1674 C C . LEU B 1 61 ? -1.853 -21.297 -14.414 1 95.75 61 LEU B C 1
ATOM 1676 O O . LEU B 1 61 ? -2.602 -21.688 -13.516 1 95.75 61 LEU B O 1
ATOM 1680 N N . HIS B 1 62 ? -1.714 -21.891 -15.555 1 96.31 62 HIS B N 1
ATOM 1681 C CA . HIS B 1 62 ? -2.328 -23.188 -15.742 1 96.31 62 HIS B CA 1
ATOM 1682 C C . HIS B 1 62 ? -1.748 -24.219 -14.773 1 96.31 62 HIS B C 1
ATOM 1684 O O . HIS B 1 62 ? -2.416 -25.203 -14.43 1 96.31 62 HIS B O 1
ATOM 1690 N N . ASN B 1 63 ? -0.551 -23.984 -14.438 1 95.69 63 ASN B N 1
ATOM 1691 C CA . ASN B 1 63 ? 0.113 -24.891 -13.5 1 95.69 63 ASN B CA 1
ATOM 1692 C C . ASN B 1 63 ? -0.2 -24.516 -12.055 1 95.69 63 ASN B C 1
ATOM 1694 O O . ASN B 1 63 ? 0.675 -24.047 -11.328 1 95.69 63 ASN B O 1
ATOM 1698 N N . THR B 1 64 ? -1.369 -24.875 -11.617 1 94.75 64 THR B N 1
ATOM 1699 C CA . THR B 1 64 ? -1.866 -24.5 -10.305 1 94.75 64 THR B CA 1
ATOM 1700 C C . THR B 1 64 ? -1.066 -25.172 -9.203 1 94.75 64 THR B C 1
ATOM 1702 O O . THR B 1 64 ? -0.868 -24.609 -8.125 1 94.75 64 THR B O 1
ATOM 1705 N N . GLU B 1 65 ? -0.576 -26.344 -9.469 1 94.62 65 GLU B N 1
ATOM 1706 C CA . GLU B 1 65 ? 0.193 -27.078 -8.469 1 94.62 65 GLU B CA 1
ATOM 1707 C C . GLU B 1 65 ? 1.513 -26.375 -8.164 1 94.62 65 GLU B C 1
ATOM 1709 O O . GLU B 1 65 ? 1.893 -26.219 -7 1 94.62 65 GLU B O 1
ATOM 1714 N N . ARG B 1 66 ? 2.15 -25.984 -9.227 1 95.31 66 ARG B N 1
ATOM 1715 C CA . ARG B 1 66 ? 3.404 -25.25 -9.047 1 95.31 66 ARG B CA 1
ATOM 1716 C C . ARG B 1 66 ? 3.17 -23.922 -8.344 1 95.31 66 ARG B C 1
ATOM 1718 O O . ARG B 1 66 ? 3.988 -23.484 -7.531 1 95.31 66 ARG B O 1
ATOM 1725 N N . ALA B 1 67 ? 2.102 -23.312 -8.688 1 95.62 67 ALA B N 1
ATOM 1726 C CA . ALA B 1 67 ? 1.734 -22.062 -8.031 1 95.62 67 ALA B CA 1
ATOM 1727 C C . ALA B 1 67 ? 1.563 -22.25 -6.527 1 95.62 67 ALA B C 1
ATOM 1729 O O . ALA B 1 67 ? 2.092 -21.484 -5.727 1 95.62 67 ALA B O 1
ATOM 1730 N N . VAL B 1 68 ? 0.896 -23.312 -6.121 1 94.62 68 VAL B N 1
ATOM 1731 C CA . VAL B 1 68 ? 0.655 -23.594 -4.711 1 94.62 68 VAL B CA 1
ATOM 1732 C C . VAL B 1 68 ? 1.965 -23.984 -4.031 1 94.62 68 VAL B C 1
ATOM 1734 O O . VAL B 1 68 ? 2.197 -23.641 -2.869 1 94.62 68 VAL B O 1
ATOM 1737 N N . GLU B 1 69 ? 2.797 -24.641 -4.754 1 95.94 69 GLU B N 1
ATOM 1738 C CA . GLU B 1 69 ? 4.102 -25.031 -4.223 1 95.94 69 GLU B CA 1
ATOM 1739 C C . GLU B 1 69 ? 4.906 -23.797 -3.801 1 95.94 69 GLU B C 1
ATOM 1741 O O . GLU B 1 69 ? 5.637 -23.844 -2.809 1 95.94 69 GLU B O 1
ATOM 1746 N N . PHE B 1 70 ? 4.852 -22.766 -4.551 1 97 70 PHE B N 1
ATOM 1747 C CA . PHE B 1 70 ? 5.535 -21.531 -4.207 1 97 70 PHE B CA 1
ATOM 1748 C C . PHE B 1 70 ? 5.18 -21.094 -2.789 1 97 70 PHE B C 1
ATOM 1750 O O . P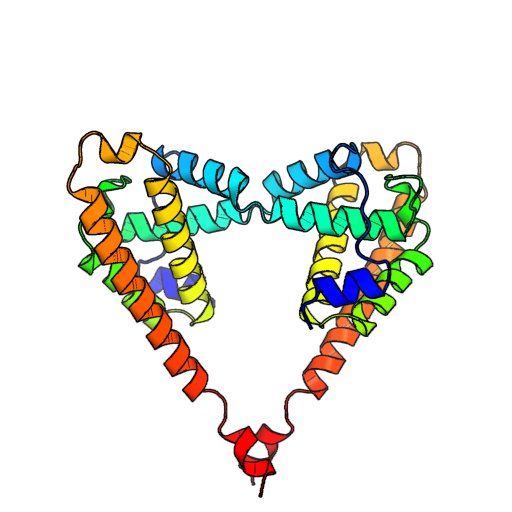HE B 1 70 ? 6.062 -20.734 -2.004 1 97 70 PHE B O 1
ATOM 1757 N N . PHE B 1 71 ? 3.924 -21.141 -2.453 1 95.69 71 PHE B N 1
ATOM 1758 C CA . PHE B 1 71 ? 3.463 -20.641 -1.158 1 95.69 71 PHE B CA 1
ATOM 1759 C C . PHE B 1 71 ? 3.855 -21.609 -0.044 1 95.69 71 PHE B C 1
ATOM 1761 O O . PHE B 1 71 ? 4.152 -21.188 1.075 1 95.69 71 PHE B O 1
ATOM 1768 N N . ASN B 1 72 ? 3.898 -22.859 -0.381 1 93.94 72 ASN B N 1
ATOM 1769 C CA . ASN B 1 72 ? 4.414 -23.812 0.597 1 93.94 72 ASN B CA 1
ATOM 1770 C C . ASN B 1 72 ? 5.875 -23.531 0.938 1 93.94 72 ASN B C 1
ATOM 1772 O O . ASN B 1 72 ? 6.254 -23.547 2.109 1 93.94 72 ASN B O 1
ATOM 1776 N N . GLU B 1 73 ? 6.613 -23.266 -0.117 1 94.88 73 GLU B N 1
ATOM 1777 C CA . GLU B 1 73 ? 8.016 -22.938 0.091 1 94.88 73 GLU B CA 1
ATOM 1778 C C . GLU B 1 73 ? 8.172 -21.625 0.858 1 94.88 73 GLU B C 1
ATOM 1780 O O . GLU B 1 73 ? 9.008 -21.531 1.763 1 94.88 73 GLU B O 1
ATOM 1785 N N . LEU B 1 74 ? 7.445 -20.656 0.481 1 93.88 74 LEU B N 1
ATOM 1786 C CA . LEU B 1 74 ? 7.492 -19.359 1.146 1 93.88 74 LEU B CA 1
ATOM 1787 C C . LEU B 1 74 ? 7.184 -19.5 2.633 1 93.88 74 LEU B C 1
ATOM 1789 O O . LEU B 1 74 ? 7.844 -18.891 3.471 1 93.88 74 LEU B O 1
ATOM 1793 N N . SER B 1 75 ? 6.156 -20.281 2.953 1 91.06 75 SER B N 1
ATOM 1794 C CA . SER B 1 75 ? 5.699 -20.453 4.328 1 91.06 75 SER B CA 1
ATOM 1795 C C . SER B 1 75 ? 6.766 -21.125 5.188 1 91.06 75 SER B C 1
ATOM 1797 O O . SER B 1 75 ? 6.852 -20.875 6.391 1 91.06 75 SER B O 1
ATOM 1799 N N . THR B 1 76 ? 7.559 -21.922 4.57 1 91.06 76 THR B N 1
ATOM 1800 C CA . THR B 1 76 ? 8.617 -22.641 5.262 1 91.06 76 THR B CA 1
ATOM 1801 C C . THR B 1 76 ? 9.797 -21.719 5.57 1 91.06 76 THR B C 1
ATOM 1803 O O . THR B 1 76 ? 10.492 -21.906 6.566 1 91.06 76 THR B O 1
ATOM 1806 N N . HIS B 1 77 ? 9.914 -20.656 4.754 1 90.62 77 HIS B N 1
ATOM 1807 C CA . HIS B 1 77 ? 11.18 -19.938 4.812 1 90.62 77 HIS B CA 1
ATOM 1808 C C . HIS B 1 77 ? 10.969 -18.484 5.242 1 90.62 77 HIS B C 1
ATOM 1810 O O . HIS B 1 77 ? 11.938 -17.75 5.445 1 90.62 77 HIS B O 1
ATOM 1816 N N . THR B 1 78 ? 9.781 -18.125 5.312 1 90.44 78 THR B N 1
ATOM 1817 C CA . THR B 1 78 ? 9.492 -16.75 5.656 1 90.44 78 THR B CA 1
ATOM 1818 C C . THR B 1 78 ? 8.336 -16.656 6.645 1 90.44 78 THR B C 1
ATOM 1820 O O . THR B 1 78 ? 7.863 -17.672 7.148 1 90.44 78 THR B O 1
ATOM 1823 N N . THR B 1 79 ? 7.906 -15.484 7.004 1 83.62 79 THR B N 1
ATOM 1824 C CA . THR B 1 79 ? 6.84 -15.273 7.977 1 83.62 79 THR B CA 1
ATOM 1825 C C . THR B 1 79 ? 5.473 -15.344 7.301 1 83.62 79 THR B C 1
ATOM 1827 O O . THR B 1 79 ? 5.367 -15.203 6.082 1 83.62 79 THR B O 1
ATOM 1830 N N . SER B 1 80 ? 4.43 -15.469 8.148 1 82.5 80 SER B N 1
ATOM 1831 C CA . SER B 1 80 ? 3.053 -15.477 7.66 1 82.5 80 SER B CA 1
ATOM 1832 C C . SER B 1 80 ? 2.688 -14.156 7 1 82.5 80 SER B C 1
ATOM 1834 O O . SER B 1 80 ? 1.899 -14.125 6.055 1 82.5 80 SER B O 1
ATOM 1836 N N . GLY B 1 81 ? 3.303 -13.117 7.527 1 81.88 81 GLY B N 1
ATOM 1837 C CA . GLY B 1 81 ? 3.062 -11.812 6.926 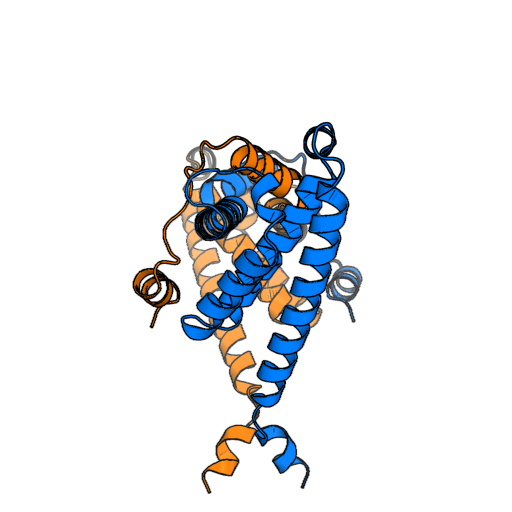1 81.88 81 GLY B CA 1
ATOM 1838 C C . GLY B 1 81 ? 3.537 -11.719 5.488 1 81.88 81 GLY B C 1
ATOM 1839 O O . GLY B 1 81 ? 2.822 -11.211 4.625 1 81.88 81 GLY B O 1
ATOM 1840 N N . THR B 1 82 ? 4.688 -12.336 5.254 1 85.88 82 THR B N 1
ATOM 1841 C CA . THR B 1 82 ? 5.234 -12.352 3.9 1 85.88 82 THR B CA 1
ATOM 1842 C C . THR B 1 82 ? 4.371 -13.211 2.98 1 85.88 82 THR B C 1
ATOM 1844 O O . THR B 1 82 ? 4.07 -12.812 1.854 1 85.88 82 THR B O 1
ATOM 1847 N N . VAL B 1 83 ? 3.953 -14.32 3.484 1 91.38 83 VAL B N 1
ATOM 1848 C CA . VAL B 1 83 ? 3.115 -15.219 2.701 1 91.38 83 VAL B CA 1
ATOM 1849 C C . VAL B 1 83 ? 1.818 -14.516 2.311 1 91.38 83 VAL B C 1
ATOM 1851 O O . VAL B 1 83 ? 1.403 -14.562 1.15 1 91.38 83 VAL B O 1
ATOM 1854 N N . ARG B 1 84 ? 1.289 -13.82 3.236 1 86.88 84 ARG B N 1
ATOM 1855 C CA . ARG B 1 84 ? 0.045 -13.102 2.98 1 86.88 84 ARG B CA 1
ATOM 1856 C C . ARG B 1 84 ? 0.244 -12.023 1.926 1 86.88 84 ARG B C 1
ATOM 1858 O O . ARG B 1 84 ? -0.614 -11.828 1.062 1 86.88 84 ARG B O 1
ATOM 1865 N N . ASN B 1 85 ? 1.355 -11.391 2.016 1 86.75 85 ASN B N 1
ATOM 1866 C CA . ASN B 1 85 ? 1.649 -10.352 1.038 1 86.75 85 ASN B CA 1
ATOM 1867 C C . ASN B 1 85 ? 1.679 -10.906 -0.383 1 86.75 85 ASN B C 1
ATOM 1869 O O . ASN B 1 85 ? 1.099 -10.32 -1.297 1 86.75 85 ASN B O 1
ATOM 1873 N N . TYR B 1 86 ? 2.312 -12.016 -0.54 1 94.06 86 TYR B N 1
ATOM 1874 C CA . TYR B 1 86 ? 2.396 -12.648 -1.853 1 94.06 86 TYR B CA 1
ATOM 1875 C C . TYR B 1 86 ? 1.031 -13.156 -2.299 1 94.06 86 TYR B C 1
ATOM 1877 O O . TYR B 1 86 ? 0.661 -13.023 -3.467 1 94.06 86 TYR B O 1
ATOM 1885 N N . LEU B 1 87 ? 0.311 -13.727 -1.368 1 93.44 87 LEU B N 1
ATOM 1886 C CA . LEU B 1 87 ? -1.021 -14.234 -1.678 1 93.44 87 LEU B CA 1
ATOM 1887 C C . LEU B 1 87 ? -1.927 -13.117 -2.18 1 93.44 87 LEU B C 1
ATOM 1889 O O . LEU B 1 87 ? -2.59 -13.266 -3.209 1 93.44 87 LEU B O 1
ATOM 1893 N N . ASN B 1 88 ? -1.87 -12.047 -1.485 1 88.31 88 ASN B N 1
ATOM 1894 C CA . ASN B 1 88 ? -2.686 -10.898 -1.877 1 88.31 88 ASN B CA 1
ATOM 1895 C C . ASN B 1 88 ? -2.268 -10.359 -3.24 1 88.31 88 ASN B C 1
ATOM 1897 O O . ASN B 1 88 ? -3.117 -9.977 -4.047 1 88.31 88 ASN B O 1
ATOM 1901 N N . GLY B 1 89 ? -0.967 -10.312 -3.463 1 92.12 89 GLY B N 1
ATOM 1902 C CA . GLY B 1 89 ? -0.462 -9.867 -4.754 1 92.12 89 GLY B CA 1
ATOM 1903 C C . GLY B 1 89 ? -0.947 -10.727 -5.91 1 92.12 89 GLY B C 1
ATOM 1904 O O . GLY B 1 89 ? -1.375 -10.203 -6.938 1 92.12 89 GLY B O 1
ATOM 1905 N N . VAL B 1 90 ? -0.95 -12.016 -5.703 1 95.62 90 VAL B N 1
ATOM 1906 C CA . VAL B 1 90 ? -1.359 -12.938 -6.762 1 95.62 90 VAL B CA 1
ATOM 1907 C C . VAL B 1 90 ? -2.863 -12.82 -6.992 1 95.62 90 VAL B C 1
ATOM 1909 O O . VAL B 1 90 ? -3.328 -12.859 -8.133 1 95.62 90 VAL B O 1
ATOM 1912 N N . LYS B 1 91 ? -3.572 -12.656 -5.926 1 91.56 91 LYS B N 1
ATOM 1913 C CA . LYS B 1 91 ? -5.016 -12.477 -6.07 1 91.56 91 LYS B CA 1
ATOM 1914 C C . LYS B 1 91 ? -5.336 -11.203 -6.855 1 91.56 91 LYS B C 1
ATOM 1916 O O . LYS B 1 91 ? -6.215 -11.211 -7.719 1 91.56 91 LYS B O 1
ATOM 1921 N N . LYS B 1 92 ? -4.668 -10.148 -6.586 1 90.31 92 LYS B N 1
ATOM 1922 C CA . LYS B 1 92 ? -4.84 -8.922 -7.359 1 90.31 92 LYS B CA 1
ATOM 1923 C C . LYS B 1 92 ? -4.457 -9.133 -8.82 1 90.31 92 LYS B C 1
ATOM 1925 O O . LYS B 1 92 ? -5.078 -8.562 -9.719 1 90.31 92 LYS B O 1
ATOM 1930 N N . PHE B 1 93 ? -3.41 -9.914 -9.008 1 95.38 93 PHE B N 1
ATOM 1931 C CA . PHE B 1 93 ? -2.969 -10.211 -10.359 1 95.38 93 PHE B CA 1
ATOM 1932 C C . PHE B 1 93 ? -4.055 -10.953 -11.133 1 95.38 93 PHE B C 1
ATOM 1934 O O . PHE B 1 93 ? -4.297 -10.656 -12.305 1 95.38 93 PHE B O 1
ATOM 1941 N N . ILE B 1 94 ? -4.684 -11.883 -10.461 1 94.31 94 ILE B N 1
ATOM 1942 C CA . ILE B 1 94 ? -5.773 -12.617 -11.094 1 94.31 94 ILE B CA 1
ATOM 1943 C C . ILE B 1 94 ? -6.898 -11.664 -11.469 1 94.31 94 ILE B C 1
ATOM 1945 O O . ILE B 1 94 ? -7.457 -11.75 -12.562 1 94.31 94 ILE B O 1
ATOM 1949 N N . LYS B 1 95 ? -7.211 -10.727 -10.664 1 90.5 95 LYS B N 1
ATOM 1950 C CA . LYS B 1 95 ? -8.211 -9.711 -10.992 1 90.5 95 LYS B CA 1
ATOM 1951 C C . LYS B 1 95 ? -7.789 -8.883 -12.195 1 90.5 95 LYS B C 1
ATOM 1953 O O . LYS B 1 95 ? -8.609 -8.578 -13.07 1 90.5 95 LYS B O 1
ATOM 1958 N N . TYR B 1 96 ? -6.555 -8.547 -12.219 1 91.31 96 TYR B N 1
ATOM 1959 C CA . TYR B 1 96 ? -6 -7.828 -13.359 1 91.31 96 TYR B CA 1
ATOM 1960 C C . TYR B 1 96 ? -6.203 -8.609 -14.656 1 91.31 96 TYR B C 1
ATOM 1962 O O . TYR B 1 96 ? -6.668 -8.055 -15.656 1 91.31 96 TYR B O 1
ATOM 1970 N N . ILE B 1 97 ? -5.922 -9.891 -14.602 1 94.81 97 ILE B N 1
ATOM 1971 C CA . ILE B 1 97 ? -6.055 -10.719 -15.789 1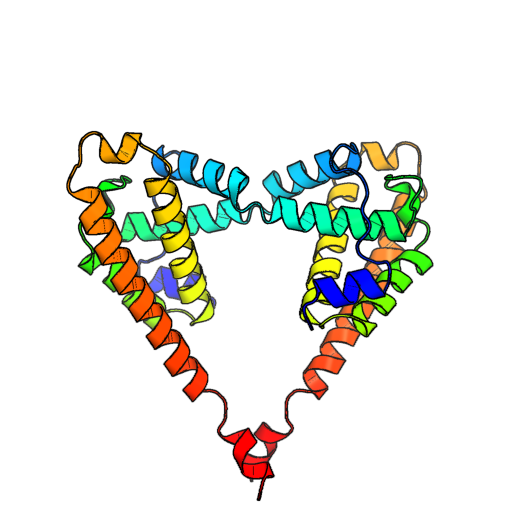 94.81 97 ILE B CA 1
ATOM 1972 C C . ILE B 1 97 ? -7.512 -10.734 -16.25 1 94.81 97 ILE B C 1
ATOM 1974 O O . ILE B 1 97 ? -7.789 -10.586 -17.438 1 94.81 97 ILE B O 1
ATOM 1978 N N . HIS B 1 98 ? -8.398 -10.812 -15.312 1 91.12 98 HIS B N 1
ATOM 1979 C CA . HIS B 1 98 ? -9.82 -10.859 -15.625 1 91.12 98 HIS B CA 1
ATOM 1980 C C . HIS B 1 98 ? -10.297 -9.539 -16.219 1 91.12 98 HIS B C 1
ATOM 1982 O O . HIS B 1 98 ? -11.266 -9.508 -16.984 1 91.12 98 HIS B O 1
ATOM 1988 N N . SER B 1 99 ? -9.602 -8.523 -15.906 1 87.12 99 SER B N 1
ATOM 1989 C CA . SER B 1 99 ? -10.023 -7.207 -16.375 1 87.12 99 SER B CA 1
ATOM 1990 C C . SER B 1 99 ? -9.57 -6.957 -17.812 1 87.12 99 SER B C 1
ATOM 1992 O O . SER B 1 99 ? -10.023 -6.008 -18.453 1 87.12 99 SER B O 1
ATOM 1994 N N . GLU B 1 100 ? -8.633 -7.812 -18.281 1 88.38 100 GLU B N 1
ATOM 1995 C CA . GLU B 1 100 ? -8.047 -7.629 -19.609 1 88.38 100 GLU B CA 1
ATOM 1996 C C . GLU B 1 100 ? -8.547 -8.695 -20.578 1 88.38 100 GLU B C 1
ATOM 1998 O O . GLU B 1 100 ? -8.172 -9.859 -20.484 1 88.38 100 GLU B O 1
ATOM 2003 N N . LYS B 1 101 ? -9.227 -8.305 -21.578 1 88.06 101 LYS B N 1
ATOM 2004 C CA . LYS B 1 101 ? -9.789 -9.242 -22.547 1 88.06 101 LYS B CA 1
ATOM 2005 C C . LYS B 1 101 ? -8.688 -9.945 -23.344 1 88.06 101 LYS B C 1
ATOM 2007 O O . LYS B 1 101 ? -8.844 -11.102 -23.734 1 88.06 101 LYS B O 1
ATOM 2012 N N . LYS B 1 102 ? -7.594 -9.328 -23.5 1 90.62 102 LYS B N 1
ATOM 2013 C CA . LYS B 1 102 ? -6.523 -9.805 -24.359 1 90.62 102 LYS B CA 1
ATOM 2014 C C . LYS B 1 102 ? -5.957 -11.133 -23.859 1 90.62 102 LYS B C 1
ATOM 2016 O O . LYS B 1 102 ? -5.492 -11.953 -24.656 1 90.62 102 LYS B O 1
ATOM 2021 N N . PHE B 1 103 ? -6.062 -11.375 -22.609 1 92.75 103 PHE B N 1
ATOM 2022 C CA . PHE B 1 103 ? -5.461 -12.578 -22.047 1 92.75 103 PHE B CA 1
ATOM 2023 C C . PHE B 1 103 ? -6.309 -13.805 -22.375 1 92.75 103 PHE B C 1
ATOM 2025 O O . PHE B 1 103 ? -5.816 -14.93 -22.328 1 92.75 103 PHE B O 1
ATOM 2032 N N . PHE B 1 104 ? -7.512 -13.602 -22.75 1 92 104 PHE B N 1
ATOM 2033 C CA . PHE B 1 104 ? -8.43 -14.727 -22.922 1 92 104 PHE B CA 1
ATOM 2034 C C . PHE B 1 104 ? -8.688 -14.992 -24.391 1 92 104 PHE B C 1
ATOM 2036 O O . PHE B 1 104 ? -9.305 -16 -24.75 1 92 104 PHE B O 1
ATOM 2043 N N . GLU B 1 105 ? -8.258 -14.102 -25.203 1 91.31 105 GLU B N 1
ATOM 2044 C CA . GLU B 1 105 ? -8.531 -14.195 -26.625 1 91.31 105 GLU B CA 1
ATOM 2045 C C . GLU B 1 105 ? -7.977 -15.484 -27.219 1 91.31 105 GLU B C 1
ATOM 2047 O O . GLU B 1 105 ? -8.602 -16.094 -28.078 1 91.31 105 GLU B O 1
ATOM 2052 N N . HIS B 1 106 ? -6.828 -16 -26.797 1 89.12 106 HIS B N 1
ATOM 2053 C CA . HIS B 1 106 ? -6.207 -17.172 -27.406 1 89.12 106 HIS B CA 1
ATOM 2054 C C . HIS B 1 106 ? -6.059 -18.312 -26.406 1 89.12 106 HIS B C 1
ATOM 2056 O O . HIS B 1 106 ? -5.305 -19.25 -26.641 1 89.12 106 HIS B O 1
ATOM 2062 N N . ASP B 1 107 ? -6.605 -18.266 -25.297 1 91.75 107 ASP B N 1
ATOM 2063 C CA . ASP B 1 107 ? -6.555 -19.281 -24.25 1 91.75 107 ASP B CA 1
ATOM 2064 C C . ASP B 1 107 ? -7.895 -19.391 -23.516 1 91.75 107 ASP B C 1
ATOM 2066 O O . ASP B 1 107 ? -8.078 -18.797 -22.453 1 91.75 107 ASP B O 1
ATOM 2070 N N . SER B 1 108 ? -8.781 -20.156 -24.094 1 89.81 108 SER B N 1
ATOM 2071 C CA . SER B 1 108 ? -10.141 -20.266 -23.594 1 89.81 108 SER B CA 1
ATOM 2072 C C . SER B 1 108 ? -10.18 -20.984 -22.25 1 89.81 108 SER B C 1
ATOM 2074 O O . SER B 1 108 ? -11.148 -20.859 -21.5 1 89.81 108 SER B O 1
ATOM 2076 N N . SER B 1 109 ? -9.109 -21.719 -21.984 1 94.44 109 SER B N 1
ATOM 2077 C CA . SER B 1 109 ? -9.109 -22.516 -20.766 1 94.44 109 SER B CA 1
ATOM 2078 C C . SER B 1 109 ? -8.5 -21.734 -19.594 1 94.44 109 SER B C 1
ATOM 2080 O O . SER B 1 109 ? -8.562 -22.188 -18.453 1 94.44 109 SER B O 1
ATOM 2082 N N . LEU B 1 110 ? -7.996 -20.625 -19.922 1 95.38 110 LEU B N 1
ATOM 2083 C CA . LEU B 1 110 ? -7.293 -19.859 -18.891 1 95.38 110 LEU B CA 1
ATOM 2084 C C . LEU B 1 110 ? -8.242 -19.438 -17.766 1 95.38 110 LEU B C 1
ATOM 2086 O O . LEU B 1 110 ? -7.879 -19.484 -16.594 1 95.38 110 LEU B O 1
ATOM 2090 N N . ARG B 1 111 ? -9.422 -19.078 -18.125 1 93.25 111 ARG B N 1
ATOM 2091 C CA . ARG B 1 111 ? -10.398 -18.641 -17.141 1 93.25 111 ARG B CA 1
ATOM 2092 C C . ARG B 1 111 ? -10.656 -19.734 -16.109 1 93.25 111 ARG B C 1
ATOM 2094 O O . ARG B 1 111 ? -10.688 -19.469 -14.898 1 93.25 111 ARG B O 1
ATOM 2101 N N . ALA B 1 112 ? -10.828 -20.891 -16.609 1 94.94 112 ALA B N 1
ATOM 2102 C CA . ALA B 1 112 ? -11.086 -22.016 -15.703 1 94.94 112 ALA B CA 1
ATOM 2103 C C . ALA B 1 112 ? -9.891 -22.266 -14.789 1 94.94 112 ALA B C 1
ATOM 2105 O O . ALA B 1 112 ? -10.062 -22.547 -13.602 1 94.94 112 ALA B O 1
ATOM 2106 N N . SER B 1 113 ? -8.727 -22.188 -15.328 1 95.62 113 SER B N 1
ATOM 2107 C CA . SER B 1 113 ? -7.52 -22.391 -14.539 1 95.62 113 SER B CA 1
ATOM 2108 C C . SER B 1 113 ? -7.367 -21.312 -13.461 1 95.62 113 SER B C 1
ATOM 2110 O O . SER B 1 113 ? -6.957 -21.609 -12.336 1 95.62 113 SER B O 1
ATOM 2112 N N . LEU B 1 114 ? -7.691 -20.156 -13.828 1 96.25 114 LEU B N 1
ATOM 2113 C CA . LEU B 1 114 ? -7.59 -19.062 -12.875 1 96.25 114 LEU B CA 1
ATOM 2114 C C . LEU B 1 114 ? -8.586 -19.234 -11.734 1 96.25 114 LEU B C 1
ATOM 2116 O O . LEU B 1 114 ? -8.273 -18.938 -10.578 1 96.25 114 LEU B O 1
ATOM 2120 N N . LEU B 1 115 ? -9.758 -19.703 -12.031 1 94.25 115 LEU B N 1
ATOM 2121 C CA . LEU B 1 115 ? -10.758 -19.953 -10.992 1 94.25 115 LEU B CA 1
ATOM 2122 C C . LEU B 1 115 ? -10.289 -21.047 -10.047 1 94.25 115 LEU B C 1
ATOM 2124 O O . LEU B 1 115 ? -10.469 -20.938 -8.828 1 94.25 115 LEU B O 1
ATOM 2128 N N . LYS B 1 116 ? -9.742 -22 -10.609 1 95.81 116 LYS B N 1
ATOM 2129 C CA . LYS B 1 116 ? -9.195 -23.078 -9.805 1 95.81 116 LYS B CA 1
ATOM 2130 C C . LYS B 1 116 ? -8.086 -22.562 -8.891 1 95.81 116 LYS B C 1
ATOM 2132 O O . LYS B 1 116 ? -8.047 -22.906 -7.703 1 95.81 116 LYS B O 1
ATOM 2137 N N . LEU B 1 117 ? -7.207 -21.844 -9.516 1 96.31 117 LEU B N 1
ATOM 2138 C CA . LEU B 1 117 ? -6.109 -21.297 -8.727 1 96.31 117 LEU B CA 1
ATOM 2139 C C . LEU B 1 117 ? -6.637 -20.406 -7.609 1 96.31 117 LEU B C 1
ATOM 2141 O O . LEU B 1 117 ? -6.184 -20.5 -6.469 1 96.31 117 LEU B O 1
ATOM 2145 N N . GLN B 1 118 ? -7.527 -19.547 -7.934 1 94.81 118 GLN B N 1
ATOM 2146 C CA . GLN B 1 118 ? -8.117 -18.656 -6.941 1 94.81 118 GLN B CA 1
ATOM 2147 C C . GLN B 1 118 ? -8.695 -19.438 -5.77 1 94.81 118 GLN B C 1
ATOM 2149 O O . GLN B 1 118 ? -8.508 -19.062 -4.609 1 94.81 118 GLN B O 1
ATOM 2154 N N . LYS B 1 119 ? -9.391 -20.469 -6.027 1 93.31 119 LYS B N 1
ATOM 2155 C CA . LYS B 1 119 ? -9.969 -21.312 -4.98 1 93.31 119 LYS B CA 1
ATOM 2156 C C . LYS B 1 119 ? -8.875 -21.906 -4.098 1 93.31 119 LYS B C 1
ATOM 2158 O O . LYS B 1 119 ? -9 -21.922 -2.869 1 93.31 119 LYS B O 1
ATOM 2163 N N . LYS B 1 120 ? -7.902 -22.375 -4.695 1 94.69 120 LYS B N 1
ATOM 2164 C CA . LYS B 1 120 ? -6.797 -22.953 -3.939 1 94.69 120 LYS B CA 1
ATOM 2165 C C . LYS B 1 120 ? -6.121 -21.906 -3.055 1 94.69 120 LYS B C 1
ATOM 2167 O O . LYS B 1 120 ? -5.734 -22.203 -1.921 1 94.69 120 LYS B O 1
ATOM 2172 N N . LEU B 1 121 ? -5.973 -20.75 -3.617 1 94.12 121 LEU B N 1
ATOM 2173 C CA . LEU B 1 121 ? -5.355 -19.688 -2.846 1 94.12 121 LEU B CA 1
ATOM 2174 C C . LEU B 1 121 ? -6.25 -19.266 -1.684 1 94.12 121 LEU B C 1
ATOM 2176 O O . LEU B 1 121 ? -5.758 -18.953 -0.596 1 94.12 121 LEU B O 1
ATOM 2180 N N . ASP B 1 122 ? -7.516 -19.25 -1.9 1 89.88 122 ASP B N 1
ATOM 2181 C CA . ASP B 1 122 ? -8.461 -18.953 -0.831 1 89.88 122 ASP B CA 1
ATOM 2182 C C . ASP B 1 122 ? -8.383 -19.984 0.283 1 89.88 122 ASP B C 1
ATOM 2184 O O . ASP B 1 122 ? -8.383 -19.641 1.466 1 89.88 122 ASP B O 1
ATOM 2188 N N . ASP B 1 123 ? -8.305 -21.156 -0.106 1 90.44 123 ASP B N 1
ATOM 2189 C CA . ASP B 1 123 ? -8.164 -22.234 0.872 1 90.44 123 ASP B CA 1
ATOM 2190 C C . ASP B 1 123 ? -6.852 -22.094 1.646 1 90.44 123 ASP B C 1
ATOM 2192 O O . ASP B 1 123 ? -6.816 -22.312 2.857 1 90.44 123 ASP B O 1
ATOM 2196 N N . TYR B 1 124 ? -5.844 -21.781 0.917 1 90.06 124 TYR B N 1
ATOM 2197 C CA . TYR B 1 124 ? -4.543 -21.594 1.548 1 90.06 124 TYR B CA 1
ATOM 2198 C C . TYR B 1 124 ? -4.59 -20.469 2.572 1 90.06 124 TYR B C 1
ATOM 2200 O O . TYR B 1 124 ? -4.047 -20.609 3.672 1 90.06 124 TYR B O 1
ATOM 2208 N N . SER B 1 125 ? -5.195 -19.422 2.211 1 87 125 SER B N 1
ATOM 2209 C CA . SER B 1 125 ? -5.336 -18.266 3.088 1 87 125 SER B CA 1
ATOM 2210 C C . SER B 1 125 ? -6.086 -18.625 4.367 1 87 125 SER B C 1
ATOM 2212 O O . SER B 1 125 ? -5.715 -18.188 5.457 1 87 125 SER B O 1
ATOM 2214 N N . LYS B 1 126 ? -7.086 -19.375 4.23 1 85.69 126 LYS B N 1
ATOM 2215 C CA . LYS B 1 126 ? -7.859 -19.828 5.387 1 85.69 126 LYS B CA 1
ATOM 2216 C C . LYS B 1 126 ? -7 -20.672 6.332 1 85.69 126 LYS B C 1
ATOM 2218 O O . LYS B 1 126 ? -7.074 -20.5 7.551 1 85.69 126 LYS B O 1
ATOM 2223 N N . SER B 1 127 ? -6.219 -21.469 5.766 1 85.19 127 SER B N 1
ATOM 2224 C CA . SER B 1 127 ? -5.352 -22.328 6.57 1 85.19 127 SER B CA 1
ATOM 2225 C C . SER B 1 127 ? -4.289 -21.5 7.301 1 85.19 127 SER B C 1
ATOM 2227 O O . SER B 1 127 ? -3.92 -21.828 8.43 1 85.19 127 SER B O 1
ATOM 2229 N N . LEU B 1 128 ? -3.756 -20.531 6.629 1 82.06 128 LEU B N 1
ATOM 2230 C CA . LEU B 1 128 ? -2.762 -19.656 7.238 1 82.06 128 LEU B CA 1
ATOM 2231 C C . LEU B 1 128 ? -3.35 -18.922 8.438 1 82.06 128 LEU B C 1
ATOM 2233 O O . LEU B 1 128 ? -2.678 -18.75 9.461 1 82.06 128 LEU B O 1
ATOM 2237 N N . ASN B 1 129 ? -4.543 -18.516 8.32 1 74.75 129 ASN B N 1
ATOM 2238 C CA . ASN B 1 129 ? -5.223 -17.797 9.391 1 74.75 129 ASN B CA 1
ATOM 2239 C C . ASN B 1 129 ? -5.539 -18.719 10.57 1 74.75 129 ASN B C 1
ATOM 2241 O O . ASN B 1 129 ? -5.48 -18.297 11.727 1 74.75 129 ASN B O 1
ATOM 2245 N N . GLU B 1 130 ? -5.906 -19.844 10.312 1 74.44 130 GLU B N 1
ATOM 2246 C CA . GLU B 1 130 ? -6.188 -20.828 11.359 1 74.44 130 GLU B CA 1
ATOM 2247 C C . GLU B 1 130 ? -4.934 -21.156 12.164 1 74.44 130 GLU B C 1
ATOM 2249 O O . GLU B 1 130 ? -4.992 -21.297 13.391 1 74.44 130 GLU B O 1
ATOM 2254 N N . LYS B 1 131 ? -3.842 -21.172 11.539 1 67.62 131 LYS B N 1
ATOM 2255 C CA . LYS B 1 131 ? -2.576 -21.438 12.219 1 67.62 131 LYS B CA 1
ATOM 2256 C C . LYS B 1 131 ? -2.156 -20.25 13.078 1 67.62 131 LYS B C 1
ATOM 2258 O O . LYS B 1 131 ? -1.571 -20.422 14.148 1 67.62 131 LYS B O 1
ATOM 2263 N N . ALA B 1 132 ? -2.432 -19.078 12.578 1 60.69 132 ALA B N 1
ATOM 2264 C CA . ALA B 1 132 ? -2.08 -17.859 13.312 1 60.69 132 ALA B CA 1
ATOM 2265 C C . ALA B 1 132 ? -2.916 -17.734 14.578 1 60.69 132 ALA B C 1
ATOM 2267 O O . ALA B 1 132 ? -2.436 -17.234 15.602 1 60.69 132 ALA B O 1
ATOM 2268 N N . LYS B 1 133 ? -4.148 -18.031 14.477 1 58.06 133 LYS B N 1
ATOM 2269 C CA . LYS B 1 133 ? -5.023 -18.031 15.648 1 58.06 133 LYS B CA 1
ATOM 2270 C C . LYS B 1 133 ? -4.531 -19 16.703 1 58.06 133 LYS B C 1
ATOM 2272 O O . LYS B 1 133 ? -4.691 -18.75 17.906 1 58.06 133 LYS B O 1
ATOM 2277 N N . ASP B 1 134 ? -4.129 -20.031 16.266 1 51.88 134 ASP B N 1
ATOM 2278 C CA . ASP B 1 134 ? -3.658 -21.047 17.219 1 51.88 134 ASP B CA 1
ATOM 2279 C C . ASP B 1 134 ? -2.439 -20.547 17.984 1 51.88 134 ASP B C 1
ATOM 2281 O O . ASP B 1 134 ? -2.184 -20.984 19.109 1 51.88 134 ASP B O 1
ATOM 2285 N N . ILE B 1 135 ? -1.769 -19.609 17.328 1 46.59 135 ILE B N 1
ATOM 2286 C CA . ILE B 1 135 ? -0.635 -19.047 18.062 1 46.59 135 ILE B CA 1
ATOM 2287 C C . ILE B 1 135 ? -1.12 -17.938 18.984 1 46.59 135 ILE B C 1
ATOM 2289 O O . ILE B 1 135 ? -0.33 -17.359 19.734 1 46.59 135 ILE B O 1
ATOM 2293 N N . ILE B 1 136 ? -2.328 -17.453 18.75 1 43.38 136 ILE B N 1
ATOM 2294 C CA . ILE B 1 136 ? -2.834 -16.562 19.797 1 43.38 136 ILE B CA 1
ATOM 2295 C C . ILE B 1 136 ? -2.604 -17.203 21.172 1 43.38 136 ILE B C 1
ATOM 2297 O O . ILE B 1 136 ? -3.02 -18.328 21.422 1 43.38 136 ILE B O 1
ATOM 2301 N N . PRO B 1 137 ? -1.713 -16.703 21.938 1 37.78 137 PRO B N 1
ATOM 2302 C CA . PRO B 1 137 ? -1.427 -17.281 23.25 1 37.78 137 PRO B CA 1
ATOM 2303 C C . PRO B 1 137 ? -2.693 -17.609 24.047 1 37.78 137 PRO B C 1
ATOM 2305 O O . PRO B 1 137 ? -3.691 -16.891 23.938 1 37.78 137 PRO B O 1
ATOM 2308 N N . GLU B 1 138 ? -2.965 -18.938 24.359 1 36.5 138 GLU B N 1
ATOM 2309 C CA . GLU B 1 138 ? -3.76 -19.375 25.5 1 36.5 138 GLU B CA 1
ATOM 2310 C C . GLU B 1 138 ? -3.703 -18.359 26.641 1 36.5 138 GLU B C 1
ATOM 2312 O O . GLU B 1 138 ? -4.246 -18.594 27.719 1 36.5 138 GLU B O 1
ATOM 2317 N N . MET B 1 139 ? -2.949 -17.281 26.5 1 35.06 139 MET B N 1
ATOM 2318 C CA . MET B 1 139 ? -2.898 -16.484 27.734 1 35.06 139 MET B CA 1
ATOM 2319 C C . MET B 1 139 ? -4.258 -15.859 28.031 1 35.06 139 MET B C 1
ATOM 2321 O O . MET B 1 139 ? -4.488 -15.367 29.141 1 35.06 139 MET B O 1
ATOM 2325 N N . SER B 1 140 ? -5.102 -15.617 26.969 1 35.88 140 SER B N 1
ATOM 2326 C CA . SER B 1 140 ? -6.25 -14.867 27.469 1 35.88 140 SER B CA 1
ATOM 2327 C C . SER B 1 140 ? -7.164 -15.742 28.312 1 35.88 140 SER B C 1
ATOM 2329 O O . SER B 1 140 ? -8.141 -15.258 28.891 1 35.88 140 SER B O 1
ATOM 2331 N N . ILE B 1 141 ? -7.074 -17.047 28.047 1 34.12 141 ILE B N 1
ATOM 2332 C CA . ILE B 1 141 ? -8.117 -17.734 28.797 1 34.12 141 ILE B CA 1
ATOM 2333 C C . ILE B 1 141 ? -7.785 -17.719 30.281 1 34.12 141 ILE B C 1
ATOM 2335 O O . ILE B 1 141 ? -8.664 -17.906 31.125 1 34.12 141 ILE B O 1
ATOM 2339 N N . SER B 1 142 ? -6.477 -17.688 30.656 1 33.09 142 SER B N 1
ATOM 2340 C CA . SER B 1 142 ? -6.398 -17.969 32.094 1 33.09 142 SER B CA 1
ATOM 2341 C C . SER B 1 142 ? -6.949 -16.812 32.906 1 33.09 142 SER B C 1
ATOM 2343 O O . SER B 1 142 ? -6.918 -16.859 34.156 1 33.09 142 SER B O 1
ATOM 2345 N N . TYR B 1 143 ? -7.117 -15.609 32.312 1 28.17 143 TYR B N 1
ATOM 2346 C CA . TYR B 1 143 ? -7.496 -14.688 33.375 1 28.17 143 TYR B CA 1
ATOM 2347 C C . TYR B 1 143 ? -8.969 -14.852 33.719 1 28.17 143 TYR B C 1
ATOM 2349 O O . TYR B 1 143 ? -9.5 -14.086 34.531 1 28.17 143 TYR B O 1
ATOM 2357 N N . ARG B 1 144 ? -9.773 -15.656 32.938 1 31.22 144 ARG B N 1
ATOM 2358 C CA . ARG B 1 144 ? -11.125 -15.711 33.469 1 31.22 144 ARG B CA 1
ATOM 2359 C C . ARG B 1 144 ? -11.195 -16.641 34.688 1 31.22 144 ARG B C 1
ATOM 2361 O O . ARG B 1 144 ? -12.172 -16.625 35.438 1 31.22 144 ARG B O 1
ATOM 2368 N N . THR B 1 145 ? -10.266 -17.484 35 1 23.52 145 THR B N 1
ATOM 2369 C CA . THR B 1 145 ? -10.664 -18.109 36.25 1 23.52 145 THR B CA 1
ATOM 2370 C C . THR B 1 145 ? -10.32 -17.219 37.438 1 23.52 145 THR B C 1
ATOM 2372 O O . THR B 1 145 ? -9.219 -16.672 37.5 1 23.52 145 THR B O 1
#

Secondary structure (DSSP, 8-state):
--HHHHHHHHT------TTSHHHHHHHHHHHHH--HHHHHHHHHHHHHHHH-SS--SGGGGG-HHHHHHHHHHHHHHS-HHHHHHHHHHHHHHHHHHHH-GGGTTT-TTHHHHHHHHHHHHHHHHHHHHHHHHHTS-GGGTTTT-/--HHHHHHHHT------TTSHHHHHHHHHHHHH--HHHHHHHHHHHHHHHH-SS--SGGGGG-HHHHHHHHHHHHHHS-HHHHHHHHHHHHHHHHHHHH-GGGTTT-TTHHHHHHHHHHHHHHHHHHHHHHHHHTS-GGGTTTT-

Sequence (290 aa):
VSARRGMIAAGLYEKHSMKEEVLKGYVSYLQTNYSESKHEAENLARFLYFVDKDECRVGCLHNTERAVEFFNELSTHTTSGTVRNYLNGVKKFIKYIHSEKKFFEHDSSLRASLLKLQKKLDDYSKSLNEKAKDIIPEMSISYRTVSARRGMIAAGLYEKHSMKEEVLKGYVSYLQTNYSESKHEAENLARFLYFVDKDECRVGCLHNTERAVEFFNELSTHTTSGTVRNYLNGVKKFIKYIHSEKKFFEHDSSLRASLLKLQKKLDDYSKSLNEKAKDIIPEMSISYRT

Foldseek 3Di:
DDPQVVCVVVVNNDDDDCPDPVNVVVVVVCCVPVNPVVVLVVLVVVLQCQLPVPDDALVSLLPLVSSVVVLVVCVVPHPLVVSVSSLVSVVVVLVVCVVDPVNCPPPVCSVVSSVVSNVVSVVVNVVSVVVVVVPPPPVVVVVVD/DDPQVVCVVVVNNDDDDCPDPVNVVVVVVCCVPVNPVVVLVVLVVVLQCQLPVPDDALVSLLPLVSSVVVLVVCVVPHPLVVSVSSLVSVVVVLVVCVVDPVNCPVPVCSVVSSVVSNVVSVVVNVVSVVVVVVPPPPVVVVVVD

pLDDT: mean 84.52, std 17.17, range [23.41, 98.12]